Protein AF-0000000087156984 (afdb_homodimer)

Sequence (256 aa):
MIDHVGFSVSDYARAKAFYQAALAPLGYGLIMEVPAEVTGHGPAAGFGANGKPDFWIGGEGAMNKPVHVAITAKDRATVDAFYQAAISAGGRDNGAPGIRPHYHQNYYGAFVLDPDGHNIEAVCHTPEMIDHVGFSVSDYARAKAFYQAALAPLGYGLIMEVPAEVTGHGPAAGFGANGKPDFWIGGEGAMNKPVHVAITAKDRATVDAFYQAAISAGGRDNGAPGIRPHYHQNYYGAFVLDPDGHNIEAVCHTPE

Solvent-accessible surface area (backbone atoms only — not comparable to full-atom values): 12736 Å² total; per-residue (Å²): 98,64,53,32,38,32,37,55,31,60,46,47,70,63,49,50,56,28,50,48,46,21,35,35,57,65,56,28,39,82,62,47,71,43,52,33,86,75,70,69,75,30,37,33,42,24,26,25,46,94,83,44,56,32,45,32,40,24,27,78,36,67,52,82,56,54,45,37,43,28,32,48,26,94,39,64,67,37,24,46,43,22,48,51,32,24,44,74,53,62,28,42,87,64,41,73,65,43,74,38,59,90,81,36,83,33,30,32,32,19,31,30,21,45,92,82,51,29,40,41,29,32,32,13,69,64,80,130,98,65,53,32,40,34,39,54,31,61,47,49,70,62,48,51,55,30,50,51,46,22,36,35,57,65,55,28,40,80,62,48,72,44,51,31,86,74,70,69,74,28,37,33,40,24,26,24,46,94,83,44,56,32,45,32,41,26,28,79,36,66,52,80,56,54,46,35,42,28,33,47,26,96,38,64,67,36,22,45,44,22,48,52,33,23,44,74,53,61,28,40,88,64,41,73,67,43,74,40,59,90,80,37,85,33,30,30,33,21,30,29,22,43,91,82,51,28,40,40,30,32,32,14,69,64,82,130

Nearest PDB structures (foldseek):
  4z04-assembly1_A-2  TM=9.590E-01  e=3.262E-19  Brucella abortus 2308
  4pav-assembly4_D  TM=8.026E-01  e=1.470E-06  Staphylococcus aureus
  3ct8-assembly1_A-2  TM=6.431E-01  e=6.013E-06  Halalkalibacterium halodurans C-125
  3hpv-assembly1_D  TM=4.490E-01  e=7.306E-05  Pseudomonas alkylphenolica
  1mpy-assembly1_D  TM=4.411E-01  e=1.482E-03  Pseudomonas putida

Secondary structure (DSSP, 8-state):
-EEEEEEE-S-HHHHHHHHHHHHGGGT-EEEEEE-HHHHSSS-EEEEEETTEEEEEEE-SS--SS--EEEEE-SSHHHHHHHHHHHHHTT-EESS-SEE-TTT-TT-EEEEEE-TT--EEEEEE-S--/-EEEEEEEES-HHHHHHHHHHHHGGGT-EEEEEE-HHHHSSS-EEEEEETTEEEEEEEESS--SS--EEEEE-SSHHHHHHHHHHHHHTT-EESS-SEE-TTT-TT-EEEEEE-TT--EEEEEE-S--

Radius of gyration: 17.4 Å; Cα contacts (8 Å, |Δi|>4): 677; chains: 2; bounding box: 44×46×38 Å

Foldseek 3Di:
DQQADEDEDADDVLQQQLCQQLCVLQQKHFLDKDQCVGVVAFIKTFIDHPNGGRYMYTYRHADPDAAEDEDEHPDLVSQQSSQVRNVVSPWAFPAHWDDDPVVHGQWTKGWTQHPRGHIYMYTYRDHD/DQQADEDEDADDVLQQQLCQQLCVLQQKHFLDKDQCVRVVAFIKTFIDHPNGGRYMYTYRHADPDAAEDEDEHPDLVSQQSSQVRNVVSPWAFDAHWDDDPVVPGQWTKGWTQHPRGHIYMYTYRDHD

InterPro domains:
  IPR004360 Glyoxalase/fosfomycin resistance/dioxygenase domain [PF00903] (2-121)
  IPR029068 Glyoxalase/Bleomycin resistance protein/Dihydroxybiphenyl dioxygenase [G3DSA:3.10.180.10] (1-128)
  IPR029068 Glyoxalase/Bleomycin resistance protein/Dihydroxybiphenyl dioxygenase [SSF54593] (2-127)
  IPR037523 Vicinal oxygen chelate (VOC), core domain [PS51819] (1-125)

Organism: NCBI:txid2511166

pLDDT: mean 96.88, std 3.7, range [78.06, 98.94]

Structure (mmCIF, N/CA/C/O backbone):
data_AF-0000000087156984-model_v1
#
loop_
_entity.id
_entity.type
_entity.pdbx_description
1 polymer 'VOC domain-containing protein'
#
loop_
_atom_site.group_PDB
_atom_site.id
_atom_site.type_symbol
_atom_site.label_atom_id
_atom_site.label_alt_id
_atom_site.label_comp_id
_atom_site.label_asym_id
_atom_site.label_entity_id
_atom_site.label_seq_id
_atom_site.pdbx_PDB_ins_code
_atom_site.Cartn_x
_atom_site.Cartn_y
_atom_site.Cartn_z
_atom_site.occupancy
_atom_site.B_iso_or_equiv
_atom_site.auth_seq_id
_atom_site.auth_comp_id
_atom_site.auth_asym_id
_atom_site.auth_atom_id
_atom_site.pdbx_PDB_model_num
ATOM 1 N N . MET A 1 1 ? 2.375 -1.122 -11.102 1 91.81 1 MET A N 1
ATOM 2 C CA . MET A 1 1 ? 1.76 -0.056 -10.312 1 91.81 1 MET A CA 1
ATOM 3 C C . MET A 1 1 ? 0.874 -0.632 -9.211 1 91.81 1 MET A C 1
ATOM 5 O O . MET A 1 1 ? 0.169 -1.619 -9.43 1 91.81 1 MET A O 1
ATOM 9 N N . ILE A 1 2 ? 0.868 -0.094 -8.109 1 98.38 2 ILE A N 1
ATOM 10 C CA . ILE A 1 2 ? 0.067 -0.575 -6.988 1 98.38 2 ILE A CA 1
ATOM 11 C C . ILE A 1 2 ? -1.414 -0.331 -7.27 1 98.38 2 ILE A C 1
ATOM 13 O O . ILE A 1 2 ? -1.813 0.79 -7.598 1 98.38 2 ILE A O 1
ATOM 17 N N . ASP A 1 3 ? -2.17 -1.362 -7.25 1 98.56 3 ASP A N 1
ATOM 18 C CA . ASP A 1 3 ? -3.607 -1.273 -7.484 1 98.56 3 ASP A CA 1
ATOM 19 C C . ASP A 1 3 ? -4.344 -0.809 -6.23 1 98.56 3 ASP A C 1
ATOM 21 O O . ASP A 1 3 ? -5.152 0.118 -6.285 1 98.56 3 ASP A O 1
ATOM 25 N N . HIS A 1 4 ? -4.125 -1.518 -5.125 1 98.69 4 HIS A N 1
ATOM 26 C CA . HIS A 1 4 ? -4.695 -1.132 -3.838 1 98.69 4 HIS A CA 1
ATOM 27 C C . HIS A 1 4 ? -3.904 -1.737 -2.682 1 98.69 4 HIS A C 1
ATOM 29 O O . HIS A 1 4 ? -3.094 -2.643 -2.887 1 98.69 4 HIS A O 1
ATOM 35 N N . VAL A 1 5 ? -4.098 -1.174 -1.533 1 98.88 5 VAL A N 1
ATOM 36 C CA . VAL A 1 5 ? -3.455 -1.615 -0.299 1 98.88 5 VAL A CA 1
ATOM 37 C C . VAL A 1 5 ? -4.488 -1.687 0.823 1 98.88 5 VAL A C 1
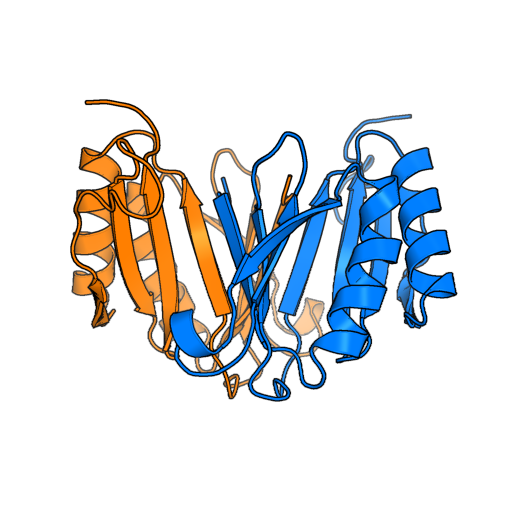ATOM 39 O O . VAL A 1 5 ? -5.516 -1.007 0.772 1 98.88 5 VAL A O 1
ATOM 42 N N . GLY A 1 6 ? -4.234 -2.568 1.762 1 98.19 6 GLY A N 1
ATOM 43 C CA . GLY A 1 6 ? -5.074 -2.666 2.945 1 98.19 6 GLY A CA 1
ATOM 44 C C . GLY A 1 6 ? -4.316 -3.111 4.18 1 98.19 6 GLY A C 1
ATOM 45 O O . GLY A 1 6 ? -3.424 -3.959 4.094 1 98.19 6 GLY A O 1
ATOM 46 N N . PHE A 1 7 ? -4.695 -2.596 5.32 1 98.12 7 PHE A N 1
ATOM 47 C CA . PHE A 1 7 ? -4.078 -3.006 6.578 1 98.12 7 PHE A CA 1
ATOM 48 C C . PHE A 1 7 ? -5.051 -2.826 7.738 1 98.12 7 PHE A C 1
ATOM 50 O O . PHE A 1 7 ? -6.07 -2.148 7.605 1 98.12 7 PHE A O 1
ATOM 57 N N . SER A 1 8 ? -4.742 -3.391 8.852 1 96.94 8 SER A N 1
ATOM 58 C CA . SER A 1 8 ? -5.633 -3.4 10.008 1 96.94 8 SER A CA 1
ATOM 59 C C . SER A 1 8 ? -5.406 -2.178 10.891 1 96.94 8 SER A C 1
ATOM 61 O O . SER A 1 8 ? -4.301 -1.627 10.922 1 96.94 8 SER A O 1
ATOM 63 N N . VAL A 1 9 ? -6.418 -1.817 11.547 1 97.44 9 VAL A N 1
ATOM 64 C CA . VAL A 1 9 ? -6.355 -0.725 12.516 1 97.44 9 VAL A CA 1
ATOM 65 C C . VAL A 1 9 ? -6.941 -1.182 13.852 1 97.44 9 VAL A C 1
ATOM 67 O O . VAL A 1 9 ? -7.723 -2.133 13.898 1 97.44 9 VAL A O 1
ATOM 70 N N . SER A 1 10 ? -6.562 -0.553 14.953 1 96.88 10 SER A N 1
ATOM 71 C CA . SER A 1 10 ? -6.953 -0.971 16.297 1 96.88 10 SER A CA 1
ATOM 72 C C . SER A 1 10 ? -8.383 -0.55 16.609 1 96.88 10 SER A C 1
ATOM 74 O O . SER A 1 10 ? -9.078 -1.215 17.375 1 96.88 10 SER A O 1
ATOM 76 N N . ASP A 1 11 ? -8.789 0.591 16.125 1 97.06 11 ASP A N 1
ATOM 77 C CA . ASP A 1 11 ? -10.102 1.194 16.312 1 97.06 11 ASP A CA 1
ATOM 78 C C . ASP A 1 11 ? -10.68 1.672 14.977 1 97.06 11 ASP A C 1
ATOM 80 O O . ASP A 1 11 ? -10.328 2.75 14.5 1 97.06 11 ASP A O 1
ATOM 84 N N . TYR A 1 12 ? -11.617 0.89 14.477 1 97.25 12 TYR A N 1
ATOM 85 C CA . TYR A 1 12 ? -12.133 1.088 13.125 1 97.25 12 TYR A CA 1
ATOM 86 C C . TYR A 1 12 ? -12.789 2.459 12.984 1 97.25 12 TYR A C 1
ATOM 88 O O . TYR A 1 12 ? -12.484 3.203 12.047 1 97.25 12 TYR A O 1
ATOM 96 N N . ALA A 1 13 ? -13.609 2.787 13.867 1 97.31 13 ALA A N 1
ATOM 97 C CA . ALA A 1 13 ? -14.336 4.051 13.789 1 97.31 13 ALA A CA 1
ATOM 98 C C . ALA A 1 13 ? -13.383 5.238 13.852 1 97.31 13 ALA A C 1
ATOM 100 O O . ALA A 1 13 ? -13.539 6.207 13.102 1 97.31 13 ALA A O 1
ATOM 101 N N . ARG A 1 14 ? -12.438 5.203 14.734 1 97.88 14 ARG A N 1
ATOM 102 C CA . ARG A 1 14 ? -11.453 6.273 14.875 1 97.88 14 ARG A CA 1
ATOM 103 C C . ARG A 1 14 ? -10.609 6.41 13.609 1 97.8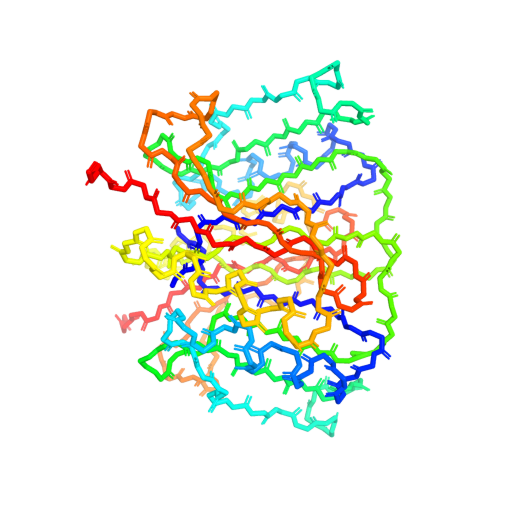8 14 ARG A C 1
ATOM 105 O O . ARG A 1 14 ? -10.375 7.52 13.133 1 97.88 14 ARG A O 1
ATOM 112 N N . ALA A 1 15 ? -10.188 5.266 13.125 1 98.31 15 ALA A N 1
ATOM 113 C CA . ALA A 1 15 ? -9.375 5.273 11.906 1 98.31 15 ALA A CA 1
ATOM 114 C C . ALA A 1 15 ? -10.172 5.797 10.719 1 98.31 15 ALA A C 1
ATOM 116 O O . ALA A 1 15 ? -9.664 6.602 9.93 1 98.31 15 ALA A O 1
ATOM 117 N N . LYS A 1 16 ? -11.352 5.285 10.617 1 98.44 16 LYS A N 1
ATOM 118 C CA . LYS A 1 16 ? -12.203 5.719 9.516 1 98.44 16 LYS A CA 1
ATOM 119 C C . LYS A 1 16 ? -12.383 7.234 9.523 1 98.44 16 LYS A C 1
ATOM 121 O O . LYS A 1 16 ? -12.273 7.879 8.477 1 98.44 16 LYS A O 1
ATOM 126 N N . ALA A 1 17 ? -12.617 7.832 10.633 1 98.69 17 ALA A N 1
ATOM 127 C CA . ALA A 1 17 ? -12.781 9.273 10.758 1 98.69 17 ALA A CA 1
ATOM 128 C C . ALA A 1 17 ? -11.492 10.008 10.383 1 98.69 17 ALA A C 1
ATOM 130 O O . ALA A 1 17 ? -11.531 11.016 9.664 1 98.69 17 ALA A O 1
ATOM 131 N N . PHE A 1 18 ? -10.43 9.523 10.836 1 98.94 18 PHE A N 1
ATOM 132 C CA . PHE A 1 18 ? -9.141 10.125 10.523 1 98.94 18 PHE A CA 1
ATOM 133 C C . PHE A 1 18 ? -8.891 10.133 9.023 1 98.94 18 PHE A C 1
ATOM 135 O O . PHE A 1 18 ? -8.555 11.172 8.453 1 98.94 18 PHE A O 1
ATOM 142 N N . TYR A 1 19 ? -9.031 8.977 8.383 1 98.88 19 TYR A N 1
ATOM 143 C CA . TYR A 1 19 ? -8.664 8.852 6.98 1 98.88 19 TYR A CA 1
ATOM 144 C C . TYR A 1 19 ? -9.648 9.594 6.09 1 98.88 19 TYR A C 1
ATOM 146 O O . TYR A 1 19 ? -9.273 10.133 5.047 1 98.88 19 TYR A O 1
ATOM 154 N N . GLN A 1 20 ? -10.906 9.609 6.523 1 98.75 20 GLN A N 1
ATOM 155 C CA . GLN A 1 20 ? -11.867 10.414 5.777 1 98.75 20 GLN A CA 1
ATOM 156 C C . GLN A 1 20 ? -11.43 11.867 5.707 1 98.75 20 GLN A C 1
ATOM 158 O O . GLN A 1 20 ? -11.508 12.492 4.648 1 98.75 20 GLN A O 1
ATOM 163 N N . ALA A 1 21 ? -10.977 12.383 6.801 1 98.88 21 ALA A N 1
ATOM 164 C CA . ALA A 1 21 ? -10.5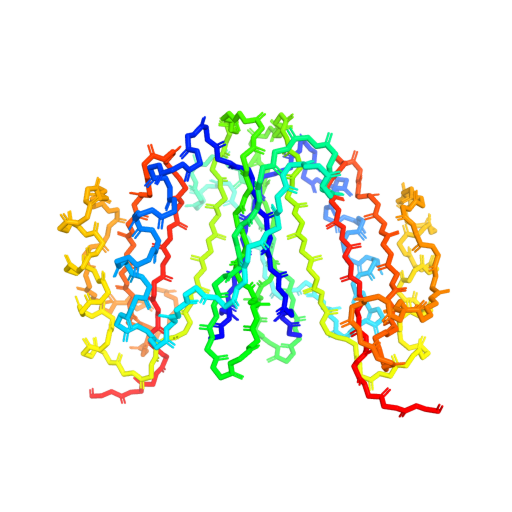47 13.781 6.871 1 98.88 21 ALA A CA 1
ATOM 165 C C . ALA A 1 21 ? -9.203 13.969 6.176 1 98.88 21 ALA A C 1
ATOM 167 O O . ALA A 1 21 ? -9.047 14.867 5.344 1 98.88 21 ALA A O 1
ATOM 168 N N . ALA A 1 22 ? -8.266 13.164 6.461 1 98.94 22 ALA A N 1
ATOM 169 C CA . ALA A 1 22 ? -6.879 13.328 6.031 1 98.94 22 ALA A CA 1
ATOM 170 C C . ALA A 1 22 ? -6.754 13.195 4.516 1 98.94 22 ALA A C 1
ATOM 172 O O . ALA A 1 22 ? -5.945 13.883 3.891 1 98.94 22 ALA A O 1
ATOM 173 N N . LEU A 1 23 ? -7.566 12.281 3.932 1 98.88 23 LEU A N 1
ATOM 174 C CA . LEU A 1 23 ? -7.367 11.961 2.523 1 98.88 23 LEU A CA 1
ATOM 175 C C . LEU A 1 23 ? -8.227 12.852 1.633 1 98.88 23 LEU A C 1
ATOM 177 O O . LEU A 1 23 ? -8.008 12.914 0.42 1 98.88 23 LEU A O 1
ATOM 181 N N . ALA A 1 24 ? -9.117 13.609 2.232 1 98.81 24 ALA A N 1
ATOM 182 C CA . ALA A 1 24 ? -10.078 14.414 1.481 1 98.81 24 ALA A CA 1
ATOM 183 C C . ALA A 1 24 ? -9.359 15.398 0.564 1 98.81 24 ALA A C 1
ATOM 185 O O . ALA A 1 24 ? -9.703 15.531 -0.612 1 98.81 24 ALA A O 1
ATOM 186 N N . PRO A 1 25 ? -8.32 16.062 1.028 1 98.88 25 PRO A N 1
ATOM 187 C CA . PRO A 1 25 ? -7.656 17.031 0.152 1 98.88 25 PRO A CA 1
ATOM 188 C C . PRO A 1 25 ? -7.035 16.375 -1.082 1 98.88 25 PRO A C 1
ATOM 190 O O . PRO A 1 25 ? -6.766 17.047 -2.076 1 98.88 25 PRO A O 1
ATOM 193 N N . LEU A 1 26 ? -6.82 15.117 -1.037 1 98.75 26 LEU A N 1
ATOM 194 C CA . LEU A 1 26 ? -6.199 14.383 -2.137 1 98.75 26 LEU A CA 1
ATOM 195 C C . LEU A 1 26 ? -7.246 13.922 -3.143 1 98.75 26 LEU A C 1
ATOM 197 O O . LEU A 1 26 ? -6.926 13.203 -4.094 1 98.75 26 LEU A O 1
ATOM 201 N N . GLY A 1 27 ? -8.484 14.227 -2.896 1 98.38 27 GLY A N 1
ATOM 202 C CA . GLY A 1 27 ? -9.57 13.812 -3.766 1 98.38 27 GLY A CA 1
ATOM 203 C C . GLY A 1 27 ? -10.148 12.453 -3.4 1 98.38 27 GLY A C 1
ATOM 204 O O . GLY A 1 27 ? -10.93 11.875 -4.16 1 98.38 27 GLY A O 1
ATOM 205 N N . TYR A 1 28 ? -9.727 11.969 -2.264 1 98.75 28 TYR A N 1
ATOM 206 C CA . TYR A 1 28 ? -10.227 10.68 -1.79 1 98.75 28 TYR A CA 1
ATOM 207 C C . TYR A 1 28 ? -11.516 10.859 -0.99 1 98.75 28 TYR A C 1
ATOM 209 O O . TYR A 1 28 ? -11.688 11.867 -0.303 1 98.75 28 TYR A O 1
ATOM 217 N N . GLY A 1 29 ? -12.352 9.938 -1.114 1 98.5 29 GLY A N 1
ATOM 218 C CA . GLY A 1 29 ? -13.523 9.766 -0.272 1 98.5 29 GLY A CA 1
ATOM 219 C C . GLY A 1 29 ? -13.789 8.312 0.089 1 98.5 29 GLY A C 1
ATOM 220 O O . GLY A 1 29 ? -13.102 7.414 -0.391 1 98.5 29 GLY A O 1
ATOM 221 N N . LEU A 1 30 ? -14.703 8.109 1.025 1 98.38 30 LEU A N 1
ATOM 222 C CA . LEU A 1 30 ? -15.172 6.754 1.312 1 98.38 30 LEU A CA 1
ATOM 223 C C . LEU A 1 30 ? -15.969 6.195 0.138 1 98.38 30 LEU A C 1
ATOM 225 O O . LEU A 1 30 ? -17.047 6.707 -0.186 1 98.38 30 LEU A O 1
ATOM 229 N N . ILE A 1 31 ? -15.461 5.203 -0.472 1 98.19 31 ILE A N 1
ATOM 230 C CA . ILE A 1 31 ? -16.094 4.656 -1.67 1 98.19 31 ILE A CA 1
ATOM 231 C C . ILE A 1 31 ? -17.047 3.531 -1.281 1 98.19 31 ILE A C 1
ATOM 233 O O . ILE A 1 31 ? -18.125 3.393 -1.869 1 98.19 31 ILE A O 1
ATOM 237 N N . MET A 1 32 ? -16.594 2.715 -0.291 1 96.5 32 MET A N 1
ATOM 238 C CA . MET A 1 32 ? -17.438 1.604 0.135 1 96.5 32 MET A CA 1
ATOM 239 C C . MET A 1 32 ? -17.016 1.1 1.513 1 96.5 32 MET A C 1
ATOM 241 O O . MET A 1 32 ? -15.875 1.301 1.934 1 96.5 32 MET A O 1
ATOM 245 N N . GLU A 1 33 ? -17.938 0.49 2.121 1 97.06 33 GLU A N 1
ATOM 246 C CA . GLU A 1 33 ? -17.703 -0.213 3.381 1 97.06 33 GLU A CA 1
ATOM 247 C C . GLU A 1 33 ? -18.203 -1.655 3.303 1 97.06 33 GLU A C 1
ATOM 249 O O . GLU A 1 33 ? -19.219 -1.934 2.678 1 97.06 33 GLU A O 1
ATOM 254 N N . VAL A 1 34 ? -17.391 -2.484 3.891 1 95.69 34 VAL A N 1
ATOM 255 C CA . VAL A 1 34 ? -17.766 -3.893 3.984 1 95.69 34 VAL A CA 1
ATOM 256 C C . VAL A 1 34 ? -17.984 -4.273 5.449 1 95.69 34 VAL A C 1
ATOM 258 O O . VAL A 1 34 ? -17.078 -4.145 6.273 1 95.69 34 VAL A O 1
ATOM 261 N N . PRO A 1 35 ? -19.125 -4.711 5.766 1 94.31 35 PRO A N 1
ATOM 262 C CA . PRO A 1 35 ? -19.406 -5.031 7.172 1 94.31 35 PRO A CA 1
ATOM 263 C C . PRO A 1 35 ? -18.688 -6.301 7.633 1 94.31 35 PRO A C 1
ATOM 265 O O . PRO A 1 35 ? -18.25 -7.109 6.809 1 94.31 35 PRO A O 1
ATOM 268 N N . ALA A 1 36 ? -18.578 -6.422 8.914 1 91.69 36 ALA A N 1
ATOM 269 C CA . ALA A 1 36 ? -17.859 -7.531 9.539 1 91.69 36 ALA A CA 1
ATOM 270 C C . ALA A 1 36 ? -18.438 -8.875 9.102 1 91.69 36 ALA A C 1
ATOM 272 O O . ALA A 1 36 ? -17.703 -9.852 8.953 1 91.69 36 ALA A O 1
ATOM 273 N N . GLU A 1 37 ? -19.703 -8.914 8.852 1 90.38 37 GLU A N 1
ATOM 274 C CA . GLU A 1 37 ? -20.375 -10.148 8.461 1 90.38 37 GLU A CA 1
ATOM 275 C C . GLU A 1 37 ? -19.859 -10.656 7.113 1 90.38 37 GLU A C 1
ATOM 277 O O . GLU A 1 37 ? -19.859 -11.867 6.855 1 90.38 37 GLU A O 1
ATOM 282 N N . VAL A 1 38 ? -19.406 -9.75 6.355 1 87.44 38 VAL A N 1
ATOM 283 C CA . VAL A 1 38 ? -18.953 -10.086 5.012 1 87.44 38 VAL A CA 1
ATOM 284 C C . VAL A 1 38 ? -17.453 -10.422 5.051 1 87.44 38 VAL A C 1
ATOM 286 O O . VAL A 1 38 ? -17.031 -11.422 4.469 1 87.44 38 VAL A O 1
ATOM 289 N N . THR A 1 39 ? -16.578 -9.719 5.73 1 87.25 39 THR A N 1
ATOM 290 C CA . THR A 1 39 ? -15.133 -9.891 5.777 1 87.25 39 THR A CA 1
ATOM 291 C C . THR A 1 39 ? -14.758 -11.109 6.617 1 87.25 39 THR A C 1
ATOM 293 O O . THR A 1 39 ? -13.68 -11.688 6.445 1 87.25 39 THR A O 1
ATOM 296 N N . GLY A 1 40 ? -15.703 -11.359 7.598 1 83.88 40 GLY A N 1
ATOM 297 C CA . GLY A 1 40 ? -15.461 -12.469 8.5 1 83.88 40 GLY A CA 1
ATOM 298 C C . GLY A 1 40 ? -14.648 -12.078 9.727 1 83.88 40 GLY A C 1
ATOM 299 O O . GLY A 1 40 ? -14.461 -12.883 10.641 1 83.88 40 GLY A O 1
ATOM 300 N N . HIS A 1 41 ? -14.078 -11.047 9.961 1 83.56 41 HIS A N 1
ATOM 301 C CA . HIS A 1 41 ? -13.281 -10.625 11.109 1 83.56 41 HIS A CA 1
ATOM 302 C C . HIS A 1 41 ? -13.711 -9.242 11.594 1 83.56 41 HIS A C 1
ATOM 304 O O . HIS A 1 41 ? -14.094 -9.086 12.758 1 83.56 41 HIS A O 1
ATOM 310 N N . GLY A 1 42 ? -13.609 -8.125 10.891 1 90.69 42 GLY A N 1
ATOM 311 C CA . GLY A 1 42 ? -13.984 -6.746 11.172 1 90.69 42 GLY A CA 1
ATOM 312 C C . GLY A 1 42 ? -14.406 -5.977 9.938 1 90.69 42 GLY A C 1
ATOM 313 O O . GLY A 1 42 ? -14.211 -6.441 8.812 1 90.69 42 GLY A O 1
ATOM 314 N N . PRO A 1 43 ? -15.062 -4.879 10.211 1 95.88 43 PRO A N 1
ATOM 315 C CA . PRO A 1 43 ? -15.438 -4.051 9.062 1 95.88 43 PRO A CA 1
ATOM 316 C C . PRO A 1 43 ? -14.227 -3.51 8.305 1 95.88 43 PRO A C 1
ATOM 318 O O . PRO A 1 43 ? -13.117 -3.494 8.836 1 95.88 43 PRO A O 1
ATOM 321 N N . ALA A 1 44 ? -14.508 -3.182 7.113 1 97.5 44 ALA A N 1
ATOM 322 C CA . ALA A 1 44 ? -13.469 -2.568 6.285 1 97.5 44 ALA A CA 1
ATOM 323 C C . ALA A 1 44 ? -14.008 -1.347 5.547 1 97.5 44 ALA A C 1
ATOM 325 O O . ALA A 1 44 ? -15.188 -1.291 5.207 1 97.5 44 ALA A O 1
ATOM 326 N N . ALA A 1 45 ? -13.188 -0.399 5.367 1 98.25 45 ALA A N 1
ATOM 327 C CA . ALA A 1 45 ? -13.5 0.81 4.609 1 98.25 45 ALA A CA 1
ATOM 328 C C . ALA A 1 45 ? -12.523 0.998 3.453 1 98.25 45 ALA A C 1
ATOM 330 O O . ALA A 1 45 ? -11.305 0.89 3.635 1 98.25 45 ALA A O 1
ATOM 331 N N . GLY A 1 46 ? -13.078 1.221 2.299 1 98.62 46 GLY A N 1
ATOM 332 C CA . GLY A 1 46 ? -12.281 1.544 1.126 1 98.62 46 GLY A CA 1
ATOM 333 C C . GLY A 1 46 ? -12.383 3.002 0.721 1 98.62 46 GLY A C 1
ATOM 334 O O . GLY A 1 46 ? -13.477 3.496 0.424 1 98.62 46 GLY A O 1
ATOM 335 N N . PHE A 1 47 ? -11.211 3.66 0.733 1 98.88 47 PHE A N 1
ATOM 336 C CA . PHE A 1 47 ? -11.102 5.047 0.294 1 98.88 47 PHE A CA 1
ATOM 337 C C . PHE A 1 47 ? -10.477 5.129 -1.091 1 98.88 47 PHE A C 1
ATOM 339 O O . PHE A 1 47 ? -9.688 4.262 -1.474 1 98.88 47 PHE A O 1
ATOM 346 N N . GLY A 1 48 ? -10.844 6.09 -1.841 1 98.38 48 GLY A N 1
ATOM 347 C CA . GLY A 1 48 ? -10.25 6.289 -3.154 1 98.38 48 GLY A CA 1
ATOM 348 C C . GLY A 1 48 ? -10.82 7.488 -3.889 1 98.38 48 GLY A C 1
ATOM 349 O O . GLY A 1 48 ? -11.5 8.328 -3.287 1 98.38 48 GLY A O 1
ATOM 350 N N . ALA A 1 49 ? -10.359 7.656 -5.094 1 97.38 49 ALA A N 1
ATOM 351 C CA . ALA A 1 49 ? -10.836 8.703 -5.996 1 97.38 49 ALA A CA 1
ATOM 352 C C . ALA A 1 49 ? -11.508 8.102 -7.23 1 97.38 49 ALA A C 1
ATOM 354 O O . ALA A 1 49 ? -11.234 6.957 -7.598 1 97.38 49 ALA A O 1
ATOM 355 N N . ASN A 1 50 ? -12.398 8.773 -7.824 1 94.44 50 ASN A N 1
ATOM 356 C CA . ASN A 1 50 ? -13.047 8.406 -9.078 1 94.44 50 ASN A CA 1
ATOM 357 C C . ASN A 1 50 ? -13.742 7.051 -8.977 1 94.44 50 ASN A C 1
ATOM 359 O O . ASN A 1 50 ? -13.656 6.234 -9.891 1 94.44 50 ASN A O 1
ATOM 363 N N . GLY A 1 51 ? -14.258 6.746 -7.82 1 94.31 51 GLY A N 1
ATOM 364 C CA . GLY A 1 51 ? -15.102 5.574 -7.629 1 94.31 51 GLY A CA 1
ATOM 365 C C . GLY A 1 51 ? -14.312 4.305 -7.379 1 94.31 51 GLY A C 1
ATOM 366 O O . GLY A 1 51 ? -14.891 3.229 -7.219 1 94.31 51 GLY A O 1
ATOM 367 N N . LYS A 1 52 ? -13.047 4.332 -7.324 1 95.12 52 LYS A N 1
ATOM 368 C CA . LYS A 1 52 ? -12.227 3.143 -7.117 1 95.12 52 LYS A CA 1
ATOM 369 C C . LYS A 1 52 ? -11.562 3.17 -5.746 1 95.12 52 LYS A C 1
ATOM 371 O O . LYS A 1 52 ? -10.695 4.012 -5.484 1 95.12 52 LYS A O 1
ATOM 376 N N . PRO A 1 53 ? -11.898 2.262 -4.922 1 97.75 53 PRO A N 1
ATOM 377 C CA . PRO A 1 53 ? -11.164 2.18 -3.654 1 97.75 53 PRO A CA 1
ATOM 378 C C . PRO A 1 53 ? -9.773 1.561 -3.812 1 97.75 53 PRO A C 1
ATOM 380 O O . PRO A 1 53 ? -9.648 0.448 -4.328 1 97.75 53 PRO A O 1
ATOM 383 N N . ASP A 1 54 ? -8.758 2.307 -3.441 1 98.38 54 ASP A N 1
ATOM 384 C CA . ASP A 1 54 ? -7.43 1.723 -3.559 1 98.38 54 ASP A CA 1
ATOM 385 C C . ASP A 1 54 ? -6.684 1.784 -2.227 1 98.38 54 ASP A C 1
ATOM 387 O O . ASP A 1 54 ? -5.582 1.246 -2.1 1 98.38 54 ASP A O 1
ATOM 391 N N . PHE A 1 55 ? -7.273 2.422 -1.188 1 98.88 55 PHE A N 1
ATOM 392 C CA . PHE A 1 55 ? -6.762 2.514 0.175 1 98.88 55 PHE A CA 1
ATOM 393 C C . PHE A 1 55 ? -7.762 1.925 1.166 1 98.88 55 PHE A C 1
ATOM 395 O O . PHE A 1 55 ? -8.789 2.537 1.456 1 98.88 55 PHE A O 1
ATOM 402 N N . TRP A 1 56 ? -7.379 0.792 1.739 1 98.56 56 TRP A N 1
ATOM 403 C CA . TRP A 1 56 ? -8.328 0.078 2.582 1 98.56 56 TRP A CA 1
ATOM 404 C C . TRP A 1 56 ? -7.832 -0.005 4.02 1 98.56 56 TRP A C 1
ATOM 406 O O . TRP A 1 56 ? -6.645 -0.24 4.258 1 98.56 56 TRP A O 1
ATOM 416 N N . ILE A 1 57 ? -8.711 0.183 4.91 1 98.31 57 ILE A N 1
ATOM 417 C CA . ILE A 1 57 ? -8.453 -0.131 6.312 1 98.31 57 ILE A CA 1
ATOM 418 C C . ILE A 1 57 ? -9.508 -1.105 6.824 1 98.31 57 ILE A C 1
ATOM 420 O O . ILE A 1 57 ? -10.641 -1.126 6.328 1 98.31 57 ILE A O 1
ATOM 424 N N . GLY A 1 58 ? -9.055 -1.888 7.637 1 95.75 58 GLY A N 1
ATOM 425 C CA . GLY A 1 58 ? -9.977 -2.801 8.297 1 95.75 58 GLY A CA 1
ATOM 426 C C . GLY A 1 58 ? -9.797 -2.855 9.797 1 95.75 58 GLY A C 1
ATOM 427 O O . GLY A 1 58 ? -8.719 -2.531 10.312 1 95.75 58 GLY A O 1
ATOM 428 N N . GLY A 1 59 ? -10.602 -3.186 10.414 1 81.06 59 GLY A N 1
ATOM 429 C CA . GLY A 1 59 ? -10.438 -3.342 11.852 1 81.06 59 GLY A CA 1
ATOM 430 C C . GLY A 1 59 ? -10.078 -4.758 12.266 1 81.06 59 GLY A C 1
ATOM 431 O O . GLY A 1 59 ? -9.695 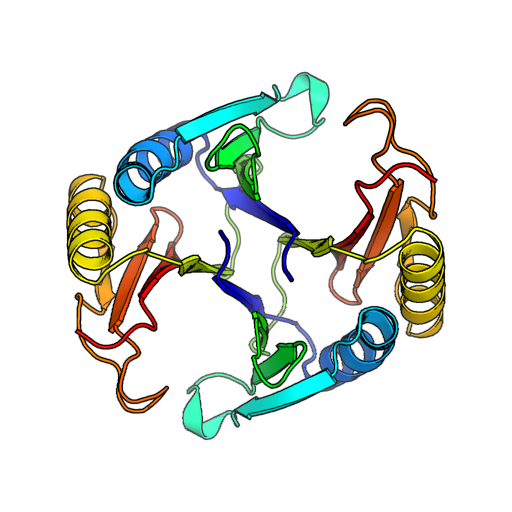-5.574 11.422 1 81.06 59 GLY A O 1
ATOM 432 N N . GLU A 1 60 ? -9.555 -5.258 13.234 1 78.06 60 GLU A N 1
ATOM 433 C CA . GLU A 1 60 ? -9.219 -6.551 13.828 1 78.06 60 GLU A CA 1
ATOM 434 C C . GLU A 1 60 ? -8.062 -6.418 14.812 1 78.06 60 GLU A C 1
ATOM 436 O O . GLU A 1 60 ? -7.34 -7.387 15.062 1 78.06 60 GLU A O 1
ATOM 441 N N . GLY A 1 61 ? -7.797 -5.16 15.164 1 87.5 61 GLY A N 1
ATOM 442 C CA . GLY A 1 61 ? -6.766 -4.996 16.172 1 87.5 61 GLY A CA 1
ATOM 443 C C . GLY A 1 61 ? -5.543 -4.262 15.664 1 87.5 61 GLY A C 1
ATOM 444 O O . GLY A 1 61 ? -5.336 -4.152 14.453 1 87.5 61 GLY A O 1
ATOM 445 N N . ALA A 1 62 ? -4.609 -3.947 16.562 1 90.44 62 ALA A N 1
ATOM 446 C CA . ALA A 1 62 ? -3.451 -3.102 16.297 1 90.44 62 ALA A CA 1
ATOM 447 C C . ALA A 1 62 ? -2.32 -3.908 15.664 1 90.44 62 ALA A C 1
ATOM 449 O O . ALA A 1 62 ? -2.064 -5.047 16.062 1 90.44 62 ALA A O 1
ATOM 450 N N . MET A 1 63 ? -1.708 -3.365 14.711 1 96.38 63 MET A N 1
ATOM 451 C CA . MET A 1 63 ? -0.43 -3.879 14.219 1 96.38 63 MET A CA 1
ATOM 452 C C . MET A 1 63 ? 0.706 -3.486 15.164 1 96.38 63 MET A C 1
ATOM 454 O O . MET A 1 63 ? 0.687 -2.402 15.75 1 96.38 63 MET A O 1
ATOM 458 N N . ASN A 1 64 ? 1.7 -4.305 15.203 1 96.56 64 ASN A N 1
ATOM 459 C CA . ASN A 1 64 ? 2.811 -4.039 16.109 1 96.56 64 ASN A CA 1
ATOM 460 C C . ASN A 1 64 ? 3.879 -3.172 15.445 1 96.56 64 ASN A C 1
ATOM 462 O O . ASN A 1 64 ? 4.805 -2.703 16.109 1 96.56 64 ASN A O 1
ATOM 466 N N . LYS A 1 65 ? 3.805 -3.086 14.172 1 96 65 LYS A N 1
ATOM 467 C CA . LYS A 1 65 ? 4.703 -2.254 13.375 1 96 65 LYS A CA 1
ATOM 468 C C . LYS A 1 65 ? 3.928 -1.436 12.352 1 96 65 LYS A C 1
ATOM 470 O O . LYS A 1 65 ? 2.891 -1.877 11.852 1 96 65 LYS A O 1
ATOM 475 N N . PRO A 1 66 ? 4.426 -0.344 12.031 1 96.12 66 PRO A N 1
ATOM 476 C CA . PRO A 1 66 ? 3.686 0.52 11.109 1 96.12 66 PRO A CA 1
ATOM 477 C C . PRO A 1 66 ? 3.836 0.092 9.656 1 96.12 66 PRO A C 1
ATOM 479 O O . PRO A 1 66 ? 4.832 -0.536 9.289 1 96.12 66 PRO A O 1
ATOM 482 N N . VAL A 1 67 ? 2.834 0.457 8.859 1 98 67 VAL A N 1
ATOM 483 C CA . VAL A 1 67 ? 2.934 0.472 7.402 1 98 67 VAL A CA 1
ATOM 484 C C . VAL A 1 67 ? 3.189 1.897 6.918 1 98 67 VAL A C 1
ATOM 486 O O . VAL A 1 67 ? 2.771 2.863 7.559 1 98 67 VAL A O 1
ATOM 489 N N . HIS A 1 68 ? 3.945 1.975 5.867 1 98.38 68 HIS A N 1
ATOM 490 C CA . HIS A 1 68 ? 4.129 3.246 5.176 1 98.38 68 HIS A CA 1
ATOM 491 C C . HIS A 1 68 ? 3.334 3.283 3.873 1 98.38 68 HIS A C 1
ATOM 493 O O . HIS A 1 68 ? 3.469 2.391 3.033 1 98.38 68 HIS A O 1
ATOM 499 N N . VAL A 1 69 ? 2.471 4.301 3.691 1 98.94 69 VAL A N 1
ATOM 500 C CA . VAL A 1 69 ? 1.728 4.492 2.449 1 98.94 69 VAL A CA 1
ATOM 501 C C . VAL A 1 69 ? 1.853 5.941 1.991 1 98.94 69 VAL A C 1
ATOM 503 O O . VAL A 1 69 ? 1.592 6.867 2.762 1 98.94 69 VAL A O 1
ATOM 506 N N . ALA A 1 70 ? 2.281 6.074 0.801 1 98.94 70 ALA A N 1
ATOM 507 C CA . ALA A 1 70 ? 2.344 7.398 0.184 1 98.94 70 ALA A CA 1
ATOM 508 C C . ALA A 1 70 ? 1.318 7.531 -0.938 1 98.94 70 ALA A C 1
ATOM 510 O O . ALA A 1 70 ? 1.187 6.637 -1.775 1 98.94 70 ALA A O 1
ATOM 511 N N . ILE A 1 71 ? 0.654 8.625 -0.927 1 98.88 71 ILE A N 1
ATOM 512 C CA . ILE A 1 71 ? -0.324 8.93 -1.965 1 98.88 71 ILE A CA 1
ATOM 513 C C . ILE A 1 71 ? 0.152 10.125 -2.787 1 98.88 71 ILE A C 1
ATOM 515 O O . ILE A 1 71 ? 0.633 11.109 -2.232 1 98.88 71 ILE A O 1
ATOM 519 N N . THR A 1 72 ? -0.014 10.023 -4.094 1 98.5 72 THR A N 1
ATOM 520 C CA . THR A 1 72 ? 0.425 11.094 -4.988 1 98.5 72 THR A CA 1
ATOM 521 C C . THR A 1 72 ? -0.53 12.281 -4.918 1 98.5 72 THR A C 1
ATOM 523 O O . THR A 1 72 ? -1.749 12.109 -4.965 1 98.5 72 THR A O 1
ATOM 526 N N . ALA A 1 73 ? 0.002 13.406 -4.742 1 98.69 73 ALA A N 1
ATOM 527 C CA . ALA A 1 73 ? -0.735 14.664 -4.816 1 98.69 73 ALA A CA 1
ATOM 528 C C . ALA A 1 73 ? -0.501 15.359 -6.156 1 98.69 73 ALA A C 1
ATOM 530 O O . ALA A 1 73 ? 0.608 15.328 -6.691 1 98.69 73 ALA A O 1
ATOM 531 N N . LYS A 1 74 ? -1.465 16.062 -6.629 1 97.81 74 LYS A N 1
ATOM 532 C CA . LYS A 1 74 ? -1.407 16.672 -7.949 1 97.81 74 LYS A CA 1
ATOM 533 C C . LYS A 1 74 ? -0.516 17.906 -7.938 1 97.81 74 LYS A C 1
ATOM 535 O O . LYS A 1 74 ? -0.05 18.359 -8.984 1 97.81 74 LYS A O 1
ATOM 540 N N . ASP A 1 75 ? -0.321 18.547 -6.844 1 98.56 75 ASP A N 1
ATOM 541 C CA . ASP A 1 75 ? 0.518 19.734 -6.68 1 98.56 75 ASP A CA 1
ATOM 542 C C . ASP A 1 75 ? 0.955 19.906 -5.227 1 98.56 75 ASP A C 1
ATOM 544 O O . ASP A 1 75 ? 0.547 19.125 -4.355 1 98.56 75 ASP A O 1
ATOM 548 N N . ARG A 1 76 ? 1.826 20.828 -4.949 1 98.81 76 ARG A N 1
ATOM 549 C CA . ARG A 1 76 ? 2.391 21.047 -3.621 1 98.81 76 ARG A CA 1
ATOM 550 C C . ARG A 1 76 ? 1.332 21.562 -2.656 1 98.81 76 ARG A C 1
ATOM 552 O O . ARG A 1 76 ? 1.344 21.234 -1.471 1 98.81 76 ARG A O 1
ATOM 559 N N . ALA A 1 77 ? 0.441 22.375 -3.174 1 98.88 77 ALA A N 1
ATOM 560 C CA . ALA A 1 77 ? -0.634 22.891 -2.338 1 98.88 77 ALA A CA 1
ATOM 561 C C . ALA A 1 77 ? -1.494 21.766 -1.772 1 98.88 77 ALA A C 1
ATOM 563 O O . ALA A 1 77 ? -1.96 21.844 -0.633 1 98.88 77 ALA A O 1
ATOM 564 N N . THR A 1 78 ? -1.733 20.734 -2.566 1 98.88 78 THR A N 1
ATOM 565 C CA . THR A 1 78 ? -2.508 19.578 -2.125 1 98.88 78 THR A CA 1
ATOM 566 C C . THR A 1 78 ? -1.775 18.828 -1.02 1 98.88 78 THR A C 1
ATOM 568 O O . THR A 1 78 ? -2.402 18.312 -0.091 1 98.88 78 THR A O 1
ATOM 571 N N . VAL A 1 79 ? -0.432 18.766 -1.098 1 98.94 79 VAL A N 1
ATOM 572 C CA . VAL A 1 79 ? 0.367 18.172 -0.036 1 98.94 79 VAL A CA 1
ATOM 573 C C . VAL A 1 79 ? 0.171 18.938 1.264 1 98.94 79 VAL A C 1
ATOM 575 O O . VAL A 1 79 ? -0.033 18.344 2.324 1 98.94 79 VAL A O 1
ATOM 578 N N . ASP A 1 80 ? 0.227 20.312 1.184 1 98.94 80 ASP A N 1
ATOM 579 C CA . ASP A 1 80 ? 0.012 21.156 2.352 1 98.94 80 ASP A CA 1
ATOM 580 C C . ASP A 1 80 ? -1.366 20.906 2.961 1 98.94 80 ASP A C 1
ATOM 582 O O . ASP A 1 80 ? -1.501 20.812 4.184 1 98.94 80 ASP A O 1
ATOM 586 N N . ALA A 1 81 ? -2.344 20.797 2.109 1 98.94 81 ALA A N 1
ATOM 587 C CA . ALA A 1 81 ? -3.721 20.609 2.557 1 98.94 81 ALA A CA 1
ATOM 588 C C . ALA A 1 81 ? -3.895 19.25 3.246 1 98.94 81 ALA A C 1
ATOM 590 O O . ALA A 1 81 ? -4.602 19.156 4.25 1 98.94 81 ALA A O 1
ATOM 591 N N . PHE A 1 82 ? -3.338 18.25 2.711 1 98.94 82 PHE A N 1
ATOM 592 C CA . PHE A 1 82 ? -3.342 16.938 3.342 1 98.94 82 PHE A CA 1
ATOM 593 C C . PHE A 1 82 ? -2.775 17.016 4.754 1 98.94 82 PHE A C 1
ATOM 595 O O . PHE A 1 82 ? -3.379 16.516 5.699 1 98.94 82 PHE A O 1
ATOM 602 N N . TYR A 1 83 ? -1.589 17.625 4.809 1 98.94 83 TYR A N 1
ATOM 603 C CA . TYR A 1 83 ? -0.907 17.703 6.094 1 98.94 83 TYR A CA 1
ATOM 604 C C . TYR A 1 83 ? -1.78 18.406 7.129 1 98.94 83 TYR A C 1
ATOM 606 O O . TYR A 1 83 ? -1.967 17.891 8.242 1 98.94 83 TYR A O 1
ATOM 614 N N . GLN A 1 84 ? -2.344 19.5 6.766 1 98.94 84 GLN A N 1
ATOM 615 C CA . GLN A 1 84 ? -3.197 20.266 7.672 1 98.94 84 GLN A CA 1
ATOM 616 C C . GLN A 1 84 ? -4.422 19.453 8.086 1 98.94 84 GLN A C 1
ATOM 618 O O . GLN A 1 84 ? -4.773 19.406 9.266 1 98.94 84 GLN A O 1
ATOM 623 N N . ALA A 1 85 ? -5.055 18.812 7.145 1 98.94 85 ALA A N 1
ATOM 624 C CA . ALA A 1 85 ? -6.246 18.016 7.422 1 98.94 85 ALA A CA 1
ATOM 625 C C . ALA A 1 85 ? -5.918 16.844 8.352 1 98.94 85 ALA A C 1
ATOM 627 O O . ALA A 1 85 ? -6.672 16.562 9.289 1 98.94 85 ALA A O 1
ATOM 628 N N . ALA A 1 86 ? -4.828 16.203 8.102 1 98.94 86 ALA A N 1
ATOM 629 C CA . ALA A 1 86 ? -4.43 15.031 8.883 1 98.94 86 ALA A CA 1
ATOM 630 C C . ALA A 1 86 ? -4.109 15.43 10.32 1 98.94 86 ALA A C 1
ATOM 632 O O . ALA A 1 86 ? -4.527 14.75 11.266 1 98.94 86 ALA A O 1
ATOM 633 N N . ILE A 1 87 ? -3.357 16.531 10.422 1 98.94 87 ILE A N 1
ATOM 634 C CA . ILE A 1 87 ? -3.01 17.016 11.758 1 98.94 87 ILE A CA 1
ATOM 635 C C . ILE A 1 87 ? -4.277 17.422 12.5 1 98.94 87 ILE A C 1
ATOM 637 O O . ILE A 1 87 ? -4.465 17.047 13.664 1 98.94 87 ILE A O 1
ATOM 641 N N . SER A 1 88 ? -5.113 18.109 11.859 1 98.88 88 SER A N 1
ATOM 642 C CA . SER A 1 88 ? -6.367 18.562 12.461 1 98.88 88 SER A CA 1
ATOM 643 C C . SER A 1 88 ? -7.23 17.375 12.883 1 98.88 88 SER A C 1
ATOM 645 O O . SER A 1 88 ? -7.98 17.453 13.852 1 98.88 88 SER A O 1
ATOM 647 N N . ALA A 1 89 ? -7.086 16.281 12.211 1 98.81 89 ALA A N 1
ATOM 648 C CA . ALA A 1 89 ? -7.898 15.086 12.461 1 98.81 89 ALA A CA 1
ATOM 649 C C . ALA A 1 89 ? -7.293 14.234 13.57 1 98.81 89 ALA A C 1
ATOM 651 O O . ALA A 1 89 ? -7.824 13.172 13.906 1 98.81 89 ALA A O 1
ATOM 652 N N . GLY A 1 90 ? -6.172 14.672 14.078 1 98.69 90 GLY A N 1
ATOM 653 C CA . GLY A 1 90 ? -5.605 13.969 15.211 1 98.69 90 GLY A CA 1
ATOM 654 C C . GLY A 1 90 ? -4.32 13.234 14.883 1 98.69 90 GLY A C 1
ATOM 655 O O . GLY A 1 90 ? -3.748 12.555 15.734 1 98.69 90 GLY A O 1
ATOM 656 N N . GLY A 1 91 ? -3.891 13.336 13.641 1 98.88 91 GLY A N 1
ATOM 657 C CA . GLY A 1 91 ? -2.586 12.789 13.297 1 98.88 91 GLY A CA 1
ATOM 658 C C . GLY A 1 91 ? -1.439 13.523 13.977 1 98.88 91 GLY A C 1
ATOM 659 O O . GLY A 1 91 ? -1.631 14.602 14.539 1 98.88 91 GLY A O 1
ATOM 660 N N . ARG A 1 92 ? -0.301 12.852 14 1 98.88 92 ARG A N 1
ATOM 661 C CA . ARG A 1 92 ? 0.9 13.453 14.57 1 98.88 92 ARG A CA 1
ATOM 662 C C . ARG A 1 92 ? 1.917 13.781 13.477 1 98.88 92 ARG A C 1
ATOM 664 O O . ARG A 1 92 ? 2.064 13.023 12.516 1 98.88 92 ARG A O 1
ATOM 671 N N . ASP A 1 93 ? 2.641 14.812 13.656 1 98.88 93 ASP A N 1
ATOM 672 C CA . ASP A 1 93 ? 3.66 15.242 12.703 1 98.88 93 ASP A CA 1
ATOM 673 C C . ASP A 1 93 ? 4.773 14.203 12.586 1 98.88 93 ASP A C 1
ATOM 675 O O . ASP A 1 93 ? 5.293 13.727 13.602 1 98.88 93 ASP A O 1
ATOM 679 N N . ASN A 1 94 ? 5.047 13.875 11.414 1 98.88 94 ASN A N 1
ATOM 680 C CA . ASN A 1 94 ? 6.191 13.016 11.125 1 98.88 94 ASN A CA 1
ATOM 681 C C . ASN A 1 94 ? 7.055 13.594 10 1 98.88 94 ASN A C 1
ATOM 683 O O . ASN A 1 94 ? 7.82 12.867 9.367 1 98.88 94 ASN A O 1
ATOM 687 N N . GLY A 1 95 ? 6.883 14.797 9.641 1 98.75 95 GLY A N 1
ATOM 688 C CA . GLY A 1 95 ? 7.59 15.539 8.609 1 98.75 95 GLY A CA 1
ATOM 689 C C . GLY A 1 95 ? 6.707 16.531 7.887 1 98.75 95 GLY A C 1
ATOM 690 O O . GLY A 1 95 ? 5.875 16.156 7.059 1 98.75 95 GLY A O 1
ATOM 691 N N . ALA A 1 96 ? 6.836 17.812 8.227 1 98.88 96 ALA A N 1
ATOM 692 C CA . ALA A 1 96 ? 6.02 18.891 7.656 1 98.88 96 ALA A CA 1
ATOM 693 C C . ALA A 1 96 ? 6.234 19 6.152 1 98.88 96 ALA A C 1
ATOM 695 O O . ALA A 1 96 ? 7.223 18.484 5.617 1 98.88 96 ALA A O 1
ATOM 696 N N . PRO A 1 97 ? 5.262 19.625 5.457 1 98.88 97 PRO A N 1
ATOM 697 C CA . PRO A 1 97 ? 5.406 19.766 4.008 1 98.88 97 PRO A CA 1
ATOM 698 C C . PRO A 1 97 ? 6.715 20.453 3.609 1 98.88 97 PRO A C 1
ATOM 700 O O . PRO A 1 97 ? 7.121 21.422 4.246 1 98.88 97 PRO A O 1
ATOM 703 N N . GLY A 1 98 ? 7.305 19.891 2.605 1 98.75 98 GLY A N 1
ATOM 704 C CA . GLY A 1 98 ? 8.547 20.484 2.135 1 98.75 98 GLY A CA 1
ATOM 705 C C . GLY A 1 98 ? 9.273 19.625 1.122 1 98.75 98 GLY A C 1
ATOM 706 O O . GLY A 1 98 ? 8.914 18.469 0.908 1 98.75 98 GLY A O 1
ATOM 707 N N . ILE A 1 99 ? 10.25 20.25 0.455 1 98.5 99 ILE A N 1
ATOM 708 C CA . ILE A 1 99 ? 11.086 19.547 -0.515 1 98.5 99 ILE A CA 1
ATOM 709 C C . ILE A 1 99 ? 11.992 18.547 0.206 1 98.5 99 ILE A C 1
ATOM 711 O O . ILE A 1 99 ? 12.555 18.859 1.256 1 98.5 99 ILE A O 1
ATOM 715 N N . ARG A 1 100 ? 12.062 17.375 -0.321 1 97.94 100 ARG A N 1
ATOM 716 C CA . ARG A 1 100 ? 13.016 16.359 0.118 1 97.94 100 ARG A CA 1
ATOM 717 C C . ARG A 1 100 ? 14.07 16.094 -0.949 1 97.94 100 ARG A C 1
ATOM 719 O O . ARG A 1 100 ? 13.992 15.125 -1.694 1 97.94 100 ARG A O 1
ATOM 726 N N . PRO A 1 101 ? 15.086 16.875 -0.988 1 95 101 PRO A N 1
ATOM 727 C CA . PRO A 1 101 ? 16.031 16.828 -2.105 1 95 101 PRO A CA 1
ATOM 728 C C . PRO A 1 101 ? 16.859 15.547 -2.125 1 95 101 PRO A C 1
ATOM 730 O O . PRO A 1 101 ? 17.438 15.195 -3.158 1 95 101 PRO A O 1
ATOM 733 N N . HIS A 1 102 ? 17.016 14.867 -1.005 1 92.44 102 HIS A N 1
ATOM 734 C CA . HIS A 1 102 ? 17.781 13.625 -0.952 1 92.44 102 HIS A CA 1
ATOM 735 C C . HIS A 1 102 ? 17.062 12.508 -1.718 1 92.44 102 HIS A C 1
ATOM 737 O O . HIS A 1 102 ? 17.703 11.531 -2.123 1 92.44 102 HIS A O 1
ATOM 743 N N . TYR A 1 103 ? 15.734 12.609 -1.859 1 94 103 TYR A N 1
ATOM 744 C CA . TYR A 1 103 ? 15.039 11.688 -2.756 1 94 103 TYR A CA 1
ATOM 745 C C . TYR A 1 103 ? 15.18 12.133 -4.207 1 94 103 TYR A C 1
ATOM 747 O O . TYR A 1 103 ? 15.656 11.367 -5.051 1 94 103 TYR A O 1
ATOM 755 N N . HIS A 1 104 ? 14.758 13.289 -4.602 1 94.06 104 HIS A N 1
ATOM 756 C CA . HIS A 1 104 ? 15.055 13.984 -5.852 1 94.06 104 HIS A CA 1
ATOM 757 C C . HIS A 1 104 ? 14.586 15.438 -5.797 1 94.06 104 HIS A C 1
ATOM 759 O O . HIS A 1 104 ? 13.82 15.812 -4.902 1 94.06 104 HIS A O 1
ATOM 765 N N . GLN A 1 105 ? 14.891 16.312 -6.672 1 96 105 GLN A N 1
ATOM 766 C CA . GLN A 1 105 ? 14.82 17.766 -6.562 1 96 105 GLN A CA 1
ATOM 767 C C . GLN A 1 105 ? 13.367 18.234 -6.492 1 96 105 GLN A C 1
ATOM 769 O O . GLN A 1 105 ? 13.086 19.281 -5.902 1 96 105 GLN A O 1
ATOM 774 N N . ASN A 1 106 ? 12.445 17.531 -7.023 1 97.62 106 ASN A N 1
ATOM 775 C CA . ASN A 1 106 ? 11.055 17.969 -7.062 1 97.62 106 ASN A CA 1
ATOM 776 C C . ASN A 1 106 ? 10.188 17.172 -6.098 1 97.62 106 ASN A C 1
ATOM 778 O O . ASN A 1 106 ? 8.953 17.266 -6.141 1 97.62 106 ASN A O 1
ATOM 782 N N . TYR A 1 107 ? 10.859 16.406 -5.273 1 98.44 107 TYR A N 1
ATOM 783 C CA . TYR A 1 107 ? 10.125 15.617 -4.293 1 98.44 107 TYR A CA 1
ATOM 784 C C . TYR A 1 107 ? 9.594 16.5 -3.172 1 98.44 107 TYR A C 1
ATOM 786 O O . TYR A 1 107 ? 10.344 16.891 -2.273 1 98.44 107 TYR A O 1
ATOM 794 N N . TYR A 1 108 ? 8.336 16.828 -3.236 1 98.88 108 TYR A N 1
ATOM 795 C CA . TYR A 1 108 ? 7.672 17.594 -2.191 1 98.88 108 TYR A CA 1
ATOM 796 C C . TYR A 1 108 ? 6.711 16.719 -1.394 1 98.88 108 TYR A C 1
ATOM 798 O O . TYR A 1 108 ? 5.699 16.25 -1.924 1 98.88 108 TYR A O 1
ATOM 806 N N . GLY A 1 109 ? 7.023 16.469 -0.103 1 98.88 109 GLY A N 1
ATOM 807 C CA . GLY A 1 109 ? 6.242 15.5 0.653 1 98.88 109 GLY A CA 1
ATOM 808 C C . GLY A 1 109 ? 5.867 15.992 2.039 1 98.88 109 GLY A C 1
ATOM 809 O O . GLY A 1 109 ? 6.445 16.953 2.539 1 98.88 109 GLY A O 1
ATOM 810 N N . ALA A 1 110 ? 4.898 15.43 2.615 1 98.94 110 ALA A N 1
ATOM 811 C CA . ALA A 1 110 ? 4.508 15.547 4.016 1 98.94 110 ALA A CA 1
ATOM 812 C C . ALA A 1 110 ? 4.152 14.188 4.605 1 98.94 110 ALA A C 1
ATOM 814 O O . ALA A 1 110 ? 3.557 13.344 3.926 1 98.94 110 ALA A O 1
ATOM 815 N N . PHE A 1 111 ? 4.48 14.031 5.867 1 98.94 111 PHE A N 1
ATOM 816 C CA . PHE A 1 111 ? 4.344 12.75 6.555 1 98.94 111 PHE A CA 1
ATOM 817 C C . PHE A 1 111 ? 3.584 12.922 7.863 1 98.94 111 PHE A C 1
ATOM 819 O O . PHE A 1 111 ? 3.883 13.82 8.648 1 98.94 111 PHE A O 1
ATOM 826 N N . VAL A 1 112 ? 2.652 12.102 8.078 1 98.94 112 VAL A N 1
ATOM 827 C CA . VAL A 1 112 ? 1.853 12.117 9.297 1 98.94 112 VAL A CA 1
ATOM 828 C C . VAL A 1 112 ? 1.703 10.695 9.836 1 98.94 112 VAL A C 1
ATOM 830 O O . VAL A 1 112 ? 1.553 9.742 9.07 1 98.94 112 VAL A O 1
ATOM 833 N N . LEU A 1 113 ? 1.771 10.547 11.102 1 98.88 113 LEU A N 1
ATOM 834 C CA . LEU A 1 113 ? 1.402 9.289 11.734 1 98.88 113 LEU A CA 1
ATOM 835 C C . LEU A 1 113 ? -0.096 9.234 12.016 1 98.88 113 LEU A C 1
ATOM 837 O O . LEU A 1 113 ? -0.642 10.133 12.656 1 98.88 113 LEU A O 1
ATOM 841 N N . ASP A 1 114 ? -0.728 8.227 11.516 1 98.75 114 ASP A N 1
ATOM 842 C CA . ASP A 1 114 ? -2.148 8.055 11.805 1 98.75 114 ASP A CA 1
ATOM 843 C C . ASP A 1 114 ? -2.363 7.641 13.258 1 98.75 114 ASP A C 1
ATOM 845 O O . ASP A 1 114 ? -1.403 7.523 14.023 1 98.75 114 ASP A O 1
ATOM 849 N N . PRO A 1 115 ? -3.555 7.453 13.766 1 97.75 115 PRO A N 1
ATOM 850 C CA . PRO A 1 115 ? -3.816 7.168 15.172 1 97.75 115 PRO A CA 1
ATOM 851 C C . PRO A 1 115 ? -3.105 5.906 15.664 1 97.75 115 PRO A C 1
ATOM 853 O O . PRO A 1 115 ? -2.83 5.773 16.859 1 97.75 115 PRO A O 1
ATOM 856 N N . ASP A 1 116 ? -2.803 4.949 14.75 1 98 116 ASP A N 1
ATOM 857 C CA . ASP A 1 116 ? -2.141 3.703 15.117 1 98 116 ASP A CA 1
ATOM 858 C C . ASP A 1 116 ? -0.633 3.797 14.898 1 98 116 ASP A C 1
ATOM 860 O O . ASP A 1 116 ? 0.099 2.842 15.172 1 98 116 ASP A O 1
ATOM 864 N N . GLY A 1 117 ? -0.211 4.914 14.367 1 98.25 117 GLY A N 1
ATOM 865 C CA . GLY A 1 117 ? 1.221 5.09 14.18 1 98.25 117 GLY A CA 1
ATOM 866 C C . GLY A 1 117 ? 1.689 4.711 12.789 1 98.25 117 GLY A C 1
ATOM 867 O O . GLY A 1 117 ? 2.893 4.645 12.531 1 98.25 117 GLY A O 1
ATOM 868 N N . HIS A 1 118 ? 0.812 4.387 11.898 1 98.5 118 HIS A N 1
ATOM 869 C CA . HIS A 1 118 ? 1.203 4.191 10.508 1 98.5 118 HIS A CA 1
ATOM 870 C C . HIS A 1 118 ? 1.686 5.496 9.883 1 98.5 118 HIS A C 1
ATOM 872 O O . HIS A 1 118 ? 1.13 6.562 10.148 1 98.5 118 HIS A O 1
ATOM 878 N N . ASN A 1 119 ? 2.717 5.367 9.047 1 98.69 119 ASN A N 1
ATOM 879 C CA . ASN A 1 119 ? 3.271 6.531 8.367 1 98.69 119 ASN A CA 1
ATOM 880 C C . ASN A 1 119 ? 2.551 6.805 7.047 1 98.69 119 ASN A C 1
ATOM 882 O O . ASN A 1 119 ? 2.734 6.078 6.07 1 98.69 119 ASN A O 1
ATOM 886 N N . ILE A 1 120 ? 1.758 7.859 6.992 1 98.94 120 ILE A N 1
ATOM 887 C CA . ILE A 1 120 ? 0.978 8.227 5.816 1 98.94 120 ILE A CA 1
ATOM 888 C C . ILE A 1 120 ? 1.565 9.477 5.176 1 98.94 120 ILE A C 1
ATOM 890 O O . ILE A 1 120 ? 1.767 10.492 5.852 1 98.94 120 ILE A O 1
ATOM 894 N N . GLU A 1 121 ? 1.778 9.352 3.906 1 98.94 121 GLU A N 1
ATOM 895 C CA . GLU A 1 121 ? 2.477 10.406 3.178 1 98.94 121 GLU A CA 1
ATOM 896 C C . GLU A 1 121 ? 1.662 10.883 1.979 1 98.94 121 GLU A C 1
ATOM 898 O O . GLU A 1 121 ? 0.998 10.086 1.316 1 98.94 121 GLU A O 1
ATOM 903 N N . ALA A 1 122 ? 1.67 12.133 1.764 1 98.94 122 ALA A N 1
ATOM 904 C CA . ALA A 1 122 ? 1.351 12.703 0.458 1 98.94 122 ALA A CA 1
ATOM 905 C C . ALA A 1 122 ? 2.604 13.242 -0.229 1 98.94 122 ALA A C 1
ATOM 907 O O . ALA A 1 122 ? 3.463 13.844 0.417 1 98.94 122 ALA A O 1
ATOM 908 N N . VAL A 1 123 ? 2.68 13.094 -1.544 1 98.94 123 VAL A N 1
ATOM 909 C CA . VAL A 1 123 ? 3.9 13.5 -2.232 1 98.94 123 VAL A CA 1
ATOM 910 C C . VAL A 1 123 ? 3.555 14.07 -3.605 1 98.94 123 VAL A C 1
ATOM 912 O O . VAL A 1 123 ? 2.678 13.547 -4.297 1 98.94 123 VAL A O 1
ATOM 915 N N . CYS A 1 124 ? 4.191 15.094 -3.992 1 98.75 124 CYS A N 1
ATOM 916 C CA . CYS A 1 124 ? 4.168 15.695 -5.32 1 98.75 124 CYS A CA 1
ATOM 917 C C . CYS A 1 124 ? 5.547 15.641 -5.969 1 98.75 124 CYS A C 1
ATOM 919 O O . CYS A 1 124 ? 6.527 16.125 -5.395 1 98.75 124 CYS A O 1
ATOM 921 N N . HIS A 1 125 ? 5.625 15.133 -7.176 1 98.06 125 HIS A N 1
ATOM 922 C CA . HIS A 1 125 ? 6.91 14.93 -7.832 1 98.06 125 HIS A CA 1
ATOM 923 C C . HIS A 1 125 ? 7.176 16.016 -8.867 1 98.06 125 HIS A C 1
ATOM 925 O O . HIS A 1 125 ? 8.25 16.047 -9.477 1 98.06 125 HIS A O 1
ATOM 931 N N . THR A 1 126 ? 6.211 16.828 -9.102 1 96.62 126 THR A N 1
ATOM 932 C CA . THR A 1 126 ? 6.305 17.781 -10.203 1 96.62 126 THR A CA 1
ATOM 933 C C . THR A 1 126 ? 6.977 19.078 -9.75 1 96.62 126 THR A C 1
ATOM 935 O O . THR A 1 126 ? 6.773 19.516 -8.617 1 96.62 126 THR A O 1
ATOM 938 N N . PRO A 1 127 ? 7.801 19.641 -10.656 1 94.12 127 PRO A N 1
ATOM 939 C CA . PRO A 1 127 ? 8.391 20.938 -10.32 1 94.12 127 PRO A CA 1
ATOM 940 C C . PRO A 1 127 ? 7.352 22.047 -10.172 1 94.12 1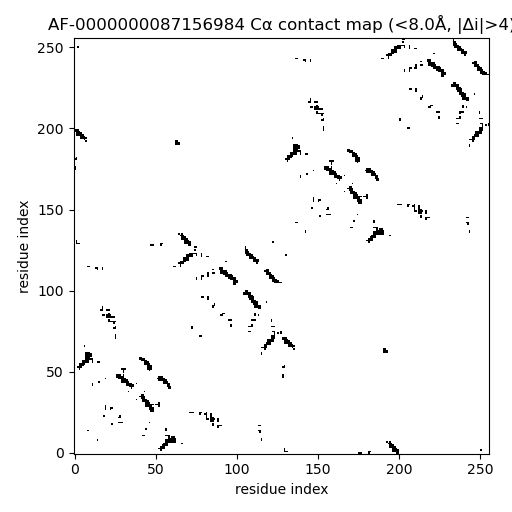27 PRO A C 1
ATOM 942 O O . PRO A 1 127 ? 6.309 22.016 -10.828 1 94.12 127 PRO A O 1
ATOM 945 N N . GLU A 1 128 ? 7.551 22.984 -9.164 1 89.06 128 GLU A N 1
ATOM 946 C CA . GLU A 1 128 ? 6.711 24.172 -9.023 1 89.06 128 GLU A CA 1
ATOM 947 C C . GLU A 1 128 ? 7.551 25.422 -8.734 1 89.06 128 GLU A C 1
ATOM 949 O O . GLU A 1 128 ? 8.617 25.328 -8.117 1 89.06 128 GLU A O 1
ATOM 954 N N . MET B 1 1 ? -3.928 8.328 -6.172 1 91.88 1 MET B N 1
ATOM 955 C CA . MET B 1 1 ? -3.275 7.082 -6.551 1 91.88 1 MET B CA 1
ATOM 956 C C . MET B 1 1 ? -2.125 6.758 -5.605 1 91.88 1 MET B C 1
ATOM 958 O O . MET B 1 1 ? -1.387 7.652 -5.188 1 91.88 1 MET B O 1
ATOM 962 N N . ILE B 1 2 ? -1.933 5.586 -5.277 1 98.38 2 ILE B N 1
ATOM 963 C CA . ILE B 1 2 ? -0.869 5.176 -4.363 1 98.38 2 ILE B CA 1
ATOM 964 C C . ILE B 1 2 ? 0.488 5.352 -5.043 1 98.38 2 ILE B C 1
ATOM 966 O O . ILE B 1 2 ? 0.701 4.863 -6.156 1 98.38 2 ILE B O 1
ATOM 970 N N . ASP B 1 3 ? 1.334 6.121 -4.434 1 98.56 3 ASP B N 1
ATOM 971 C CA . ASP B 1 3 ? 2.672 6.363 -4.965 1 98.56 3 ASP B CA 1
ATOM 972 C C . ASP B 1 3 ? 3.609 5.203 -4.637 1 98.56 3 ASP B C 1
ATOM 974 O O . ASP B 1 3 ? 4.301 4.691 -5.523 1 98.56 3 ASP B O 1
ATOM 978 N N . HIS B 1 4 ? 3.695 4.859 -3.35 1 98.75 4 HIS B N 1
ATOM 979 C CA . HIS B 1 4 ? 4.492 3.719 -2.912 1 98.75 4 HIS B CA 1
ATOM 980 C C . HIS B 1 4 ? 4.031 3.219 -1.547 1 98.75 4 HIS B C 1
ATOM 982 O O . HIS B 1 4 ? 3.283 3.906 -0.849 1 98.75 4 HIS B O 1
ATOM 988 N N . VAL B 1 5 ? 4.414 2.016 -1.248 1 98.88 5 VAL B N 1
ATOM 989 C CA . VAL B 1 5 ? 4.102 1.362 0.02 1 98.88 5 VAL B CA 1
ATOM 990 C C . VAL B 1 5 ? 5.359 0.694 0.579 1 98.88 5 VAL B C 1
ATOM 992 O O . VAL B 1 5 ? 6.281 0.368 -0.171 1 98.88 5 VAL B O 1
ATOM 995 N N . GLY B 1 6 ? 5.398 0.597 1.875 1 98.25 6 GLY B N 1
ATOM 996 C CA . GLY B 1 6 ? 6.48 -0.115 2.533 1 98.25 6 GLY B CA 1
ATOM 997 C C . GLY B 1 6 ? 6.059 -0.777 3.832 1 98.25 6 GLY B C 1
ATOM 998 O O . GLY B 1 6 ? 5.254 -0.224 4.582 1 98.25 6 GLY B O 1
ATOM 999 N N . PHE B 1 7 ? 6.629 -1.927 4.125 1 98.19 7 PHE B N 1
ATOM 1000 C CA . PHE B 1 7 ? 6.348 -2.613 5.383 1 98.19 7 PHE B CA 1
ATOM 1001 C C . PHE B 1 7 ? 7.527 -3.482 5.801 1 98.19 7 PHE B C 1
ATOM 1003 O O . PHE B 1 7 ? 8.422 -3.748 4.996 1 98.19 7 PHE B O 1
ATOM 1010 N N . SER B 1 8 ? 7.523 -3.932 7.004 1 97 8 SER B N 1
ATOM 1011 C CA . SER B 1 8 ? 8.641 -4.68 7.57 1 97 8 SER B CA 1
ATOM 1012 C C . SER B 1 8 ? 8.492 -6.176 7.316 1 97 8 SER B C 1
ATOM 1014 O O . SER B 1 8 ? 7.371 -6.68 7.188 1 97 8 SER B O 1
ATOM 1016 N N . VAL B 1 9 ? 9.578 -6.805 7.258 1 97.5 9 VAL B N 1
ATOM 1017 C CA . VAL B 1 9 ? 9.617 -8.258 7.109 1 97.5 9 VAL B CA 1
ATOM 1018 C C . VAL B 1 9 ? 10.516 -8.859 8.18 1 97.5 9 VAL B C 1
ATOM 1020 O O . VAL B 1 9 ? 11.383 -8.18 8.734 1 97.5 9 VAL B O 1
ATOM 1023 N N . SER B 1 10 ? 10.336 -10.125 8.523 1 96.94 10 SER B N 1
ATOM 1024 C CA . SER B 1 10 ? 11.039 -10.781 9.617 1 96.94 10 SER B CA 1
ATOM 1025 C C . SER B 1 10 ? 12.461 -11.156 9.211 1 96.94 10 SER B C 1
ATOM 1027 O O . SER B 1 10 ? 13.359 -11.211 10.047 1 96.94 10 SER B O 1
ATOM 1029 N N . ASP B 1 11 ? 12.633 -11.547 7.98 1 97.12 11 ASP B N 1
ATOM 1030 C CA . ASP B 1 11 ? 13.891 -11.969 7.379 1 97.12 11 ASP B CA 1
ATOM 1031 C C . ASP B 1 11 ? 14.117 -11.273 6.035 1 97.12 11 ASP B C 1
ATOM 1033 O O . ASP B 1 11 ? 13.57 -11.695 5.016 1 97.12 11 ASP B O 1
ATOM 1037 N N . TYR B 1 12 ? 15 -10.289 6.07 1 97.25 12 TYR B N 1
ATOM 1038 C CA . TYR B 1 12 ? 15.188 -9.398 4.934 1 97.25 12 TYR B CA 1
ATOM 1039 C C . TYR B 1 12 ? 15.664 -10.172 3.707 1 97.25 12 TYR B C 1
ATOM 1041 O O . TYR B 1 12 ? 15.102 -10.023 2.619 1 97.25 12 TYR B O 1
ATOM 1049 N N . ALA B 1 13 ? 16.625 -10.953 3.867 1 97.38 13 ALA B N 1
ATOM 1050 C CA . ALA B 1 13 ? 17.188 -11.688 2.744 1 97.38 13 ALA B CA 1
ATOM 1051 C C . ALA B 1 13 ? 16.156 -12.633 2.127 1 97.38 13 ALA B C 1
ATOM 1053 O O . ALA B 1 13 ? 16.062 -12.742 0.903 1 97.38 13 ALA B O 1
ATOM 1054 N N . ARG B 1 14 ? 15.445 -13.328 2.934 1 97.94 14 ARG B N 1
ATOM 1055 C CA . ARG B 1 14 ? 14.422 -14.258 2.465 1 97.94 14 ARG B CA 1
ATOM 1056 C C . ARG B 1 14 ? 13.312 -13.516 1.727 1 97.94 14 ARG B C 1
ATOM 1058 O O . ARG B 1 14 ? 12.875 -13.945 0.657 1 97.94 14 ARG B O 1
ATOM 1065 N N . ALA B 1 15 ? 12.891 -12.43 2.33 1 98.38 15 ALA B N 1
ATOM 1066 C CA . ALA B 1 15 ? 11.836 -11.633 1.706 1 98.38 15 ALA B CA 1
ATOM 1067 C C . ALA B 1 15 ? 12.305 -11.047 0.375 1 98.38 15 ALA B C 1
ATOM 1069 O O . ALA B 1 15 ? 11.57 -11.07 -0.612 1 98.38 15 ALA B O 1
ATOM 1070 N N . LYS B 1 16 ? 13.484 -10.516 0.429 1 98.44 16 LYS B N 1
ATOM 1071 C CA . LYS B 1 16 ? 14.031 -9.93 -0.791 1 98.44 16 LYS B CA 1
ATOM 1072 C C . LYS B 1 16 ? 14.055 -10.953 -1.926 1 98.44 16 LYS B C 1
ATOM 1074 O O . LYS B 1 16 ? 13.664 -10.641 -3.055 1 98.44 16 LYS B O 1
ATOM 1079 N N . ALA B 1 17 ? 14.469 -12.148 -1.685 1 98.75 17 ALA B N 1
ATOM 1080 C CA . ALA B 1 17 ? 14.523 -13.203 -2.689 1 98.75 17 ALA B CA 1
ATOM 1081 C C . ALA B 1 17 ? 13.117 -13.555 -3.188 1 98.75 17 ALA B C 1
ATOM 1083 O O . ALA B 1 17 ? 12.906 -13.719 -4.391 1 98.75 17 ALA B O 1
ATOM 1084 N N . PHE B 1 18 ? 12.234 -13.641 -2.309 1 98.94 18 PHE B N 1
ATOM 1085 C CA . PHE B 1 18 ? 10.859 -13.953 -2.662 1 98.94 18 PHE B CA 1
ATOM 1086 C C . PHE B 1 18 ? 10.289 -12.898 -3.604 1 98.94 18 PHE B C 1
ATOM 1088 O O . PHE B 1 18 ? 9.742 -13.227 -4.656 1 98.94 18 PHE B O 1
ATOM 1095 N N . TYR B 1 19 ? 10.383 -11.633 -3.207 1 98.88 19 TYR B N 1
ATOM 1096 C CA . TYR B 1 19 ? 9.734 -10.57 -3.961 1 98.88 19 TYR B CA 1
ATOM 1097 C C . TYR B 1 19 ? 10.43 -10.336 -5.297 1 98.88 19 TYR B C 1
ATOM 1099 O O . TYR B 1 19 ? 9.789 -9.992 -6.289 1 98.88 19 TYR B O 1
ATOM 1107 N N . GLN B 1 20 ? 11.75 -10.547 -5.293 1 98.75 20 GLN B N 1
ATOM 1108 C CA . GLN B 1 20 ? 12.453 -10.461 -6.57 1 98.75 20 GLN B CA 1
ATOM 1109 C C . GLN B 1 20 ? 11.867 -11.453 -7.578 1 98.75 20 GLN B C 1
ATOM 1111 O O . GLN B 1 20 ? 11.664 -11.102 -8.742 1 98.75 2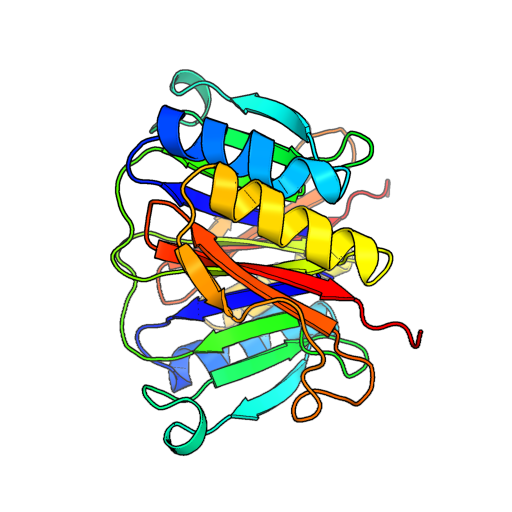0 GLN B O 1
ATOM 1116 N N . ALA B 1 21 ? 11.617 -12.633 -7.129 1 98.88 21 ALA B N 1
ATOM 1117 C CA . ALA B 1 21 ? 11.078 -13.68 -8 1 98.88 21 ALA B CA 1
ATOM 1118 C C . ALA B 1 21 ? 9.602 -13.43 -8.305 1 98.88 21 ALA B C 1
ATOM 1120 O O . ALA B 1 21 ? 9.188 -13.453 -9.461 1 98.88 21 ALA B O 1
ATOM 1121 N N . ALA B 1 22 ? 8.828 -13.172 -7.324 1 98.94 22 ALA B N 1
ATOM 1122 C CA . ALA B 1 22 ? 7.371 -13.109 -7.426 1 98.94 22 ALA B CA 1
ATOM 1123 C C . ALA B 1 22 ? 6.934 -11.93 -8.297 1 98.94 22 ALA B C 1
ATOM 1125 O O . ALA B 1 22 ? 5.945 -12.023 -9.023 1 98.94 22 ALA B O 1
ATOM 1126 N N . LEU B 1 23 ? 7.688 -10.805 -8.195 1 98.88 23 LEU B N 1
ATOM 1127 C CA . LEU B 1 23 ? 7.215 -9.586 -8.844 1 98.88 23 LEU B CA 1
ATOM 1128 C C . LEU B 1 23 ? 7.773 -9.469 -10.258 1 98.88 23 LEU B C 1
ATOM 1130 O O . LEU B 1 23 ? 7.301 -8.648 -11.047 1 98.88 23 LEU B O 1
ATOM 1134 N N . ALA B 1 24 ? 8.703 -10.336 -10.594 1 98.81 24 ALA B N 1
ATOM 1135 C CA . ALA B 1 24 ? 9.391 -10.25 -11.883 1 98.81 24 ALA B CA 1
ATOM 1136 C C . ALA B 1 24 ? 8.398 -10.328 -13.039 1 98.81 24 ALA B C 1
ATOM 1138 O O . ALA B 1 24 ? 8.469 -9.531 -13.977 1 98.81 24 ALA B O 1
ATOM 1139 N N . PRO B 1 25 ? 7.434 -11.203 -12.992 1 98.88 25 PRO B N 1
ATOM 1140 C CA . PRO B 1 25 ? 6.504 -11.297 -14.117 1 98.88 25 PRO B CA 1
ATOM 1141 C C . PRO B 1 25 ? 5.699 -10.016 -14.32 1 98.88 25 PRO B C 1
ATOM 1143 O O . PRO B 1 25 ? 5.156 -9.781 -15.398 1 98.88 25 PRO B O 1
ATOM 1146 N N . LEU B 1 26 ? 5.621 -9.211 -13.32 1 98.75 26 LEU B N 1
ATOM 1147 C CA . LEU B 1 26 ? 4.848 -7.977 -13.383 1 98.75 26 LEU B CA 1
ATOM 1148 C C . LEU B 1 26 ? 5.695 -6.832 -13.922 1 98.75 26 LEU B C 1
ATOM 1150 O O . LEU B 1 26 ? 5.25 -5.684 -13.961 1 98.75 26 LEU B O 1
ATOM 1154 N N . GLY B 1 27 ? 6.926 -7.094 -14.25 1 98.38 27 GLY B N 1
ATOM 1155 C CA . GLY B 1 27 ? 7.84 -6.082 -14.75 1 98.38 27 GLY B CA 1
ATOM 1156 C C . GLY B 1 27 ? 8.602 -5.363 -13.656 1 98.38 27 GLY B C 1
ATOM 1157 O O . GLY B 1 27 ? 9.25 -4.348 -13.906 1 98.38 27 GLY B O 1
ATOM 1158 N N . TYR B 1 28 ? 8.477 -5.895 -12.469 1 98.69 28 TYR B N 1
ATOM 1159 C CA . TYR B 1 28 ? 9.188 -5.312 -11.336 1 98.69 28 TYR B CA 1
ATOM 1160 C C . TYR B 1 28 ? 10.594 -5.891 -11.219 1 98.69 28 TYR B C 1
ATOM 1162 O O . TYR B 1 28 ? 10.82 -7.059 -11.539 1 98.69 28 TYR B O 1
ATOM 1170 N N . GLY B 1 29 ? 11.469 -5.094 -10.82 1 98.44 29 GLY B N 1
ATOM 1171 C CA . GLY B 1 29 ? 12.805 -5.473 -10.398 1 98.44 29 GLY B CA 1
ATOM 1172 C C . GLY B 1 29 ? 13.281 -4.719 -9.172 1 98.44 29 GLY B C 1
ATOM 1173 O O . GLY B 1 29 ? 12.594 -3.824 -8.68 1 98.44 29 GLY B O 1
ATOM 1174 N N . LEU B 1 30 ? 14.391 -5.176 -8.609 1 98.38 30 LEU B N 1
ATOM 1175 C CA . LEU B 1 30 ? 15.039 -4.418 -7.543 1 98.38 30 LEU B CA 1
ATOM 1176 C C . LEU B 1 30 ? 15.609 -3.111 -8.078 1 98.38 30 LEU B C 1
ATOM 1178 O O . LEU B 1 30 ? 16.547 -3.123 -8.891 1 98.38 30 LEU B O 1
ATOM 1182 N N . ILE B 1 31 ? 15.078 -2.029 -7.641 1 98.19 31 ILE B N 1
ATOM 1183 C CA . ILE B 1 31 ? 15.477 -0.728 -8.164 1 98.19 31 ILE B CA 1
ATOM 1184 C C . ILE B 1 31 ? 16.609 -0.154 -7.305 1 98.19 31 ILE B C 1
ATOM 1186 O O . ILE B 1 31 ? 17.531 0.467 -7.824 1 98.19 31 ILE B O 1
ATOM 1190 N N . MET B 1 32 ? 16.453 -0.365 -5.969 1 96.56 32 MET B N 1
ATOM 1191 C CA . MET B 1 32 ? 17.469 0.162 -5.074 1 96.56 32 MET B CA 1
ATOM 1192 C C . MET B 1 32 ? 17.422 -0.532 -3.715 1 96.56 32 MET B C 1
ATOM 1194 O O . MET B 1 32 ? 16.391 -1.081 -3.336 1 96.56 32 MET B O 1
ATOM 1198 N N . GLU B 1 33 ? 18.484 -0.479 -3.08 1 97.06 33 GLU B N 1
ATOM 1199 C CA . GLU B 1 33 ? 18.609 -0.934 -1.699 1 97.06 33 GLU B CA 1
ATOM 1200 C C . GLU B 1 33 ? 19.219 0.151 -0.812 1 97.06 33 GLU B C 1
ATOM 1202 O O . GLU B 1 33 ? 20.109 0.89 -1.242 1 97.06 33 GLU B O 1
ATOM 1207 N N . VAL B 1 34 ? 18.641 0.225 0.343 1 95.81 34 VAL B N 1
ATOM 1208 C CA . VAL B 1 34 ? 19.156 1.152 1.344 1 95.81 34 VAL B CA 1
ATOM 1209 C C . VAL B 1 34 ? 19.719 0.373 2.527 1 95.81 34 VAL B C 1
ATOM 1211 O O . VAL B 1 34 ? 19.016 -0.391 3.178 1 95.81 34 VAL B O 1
ATOM 1214 N N . PRO B 1 35 ? 20.953 0.557 2.789 1 94.38 35 PRO B N 1
ATOM 1215 C CA . PRO B 1 35 ? 21.562 -0.215 3.879 1 94.38 35 PRO B CA 1
ATOM 1216 C C . PRO B 1 35 ? 21.094 0.244 5.258 1 94.38 35 PRO B C 1
ATOM 1218 O O . PRO B 1 35 ? 20.578 1.359 5.402 1 94.38 35 PRO B O 1
ATOM 1221 N N . ALA B 1 36 ? 21.266 -0.614 6.207 1 91.81 36 ALA B N 1
ATOM 1222 C CA . ALA B 1 36 ? 20.812 -0.381 7.574 1 91.81 36 ALA B CA 1
ATOM 1223 C C . ALA B 1 36 ? 21.406 0.906 8.141 1 91.81 36 ALA B C 1
ATOM 1225 O O . ALA B 1 36 ? 20.766 1.606 8.922 1 91.81 36 ALA B O 1
ATOM 1226 N N . GLU B 1 37 ? 22.578 1.228 7.738 1 90.56 37 GLU B N 1
ATOM 1227 C CA . GLU B 1 37 ? 23.266 2.416 8.227 1 90.56 37 GLU B CA 1
ATOM 1228 C C . GLU B 1 37 ? 22.531 3.689 7.836 1 90.56 37 GLU B C 1
ATOM 1230 O O . GLU B 1 37 ? 22.594 4.699 8.539 1 90.56 37 GLU B O 1
ATOM 1235 N N . VAL B 1 38 ? 21.844 3.588 6.766 1 87.56 38 VAL B N 1
ATOM 1236 C CA . VAL B 1 38 ? 21.141 4.746 6.234 1 87.56 38 VAL B CA 1
ATOM 1237 C C . VAL B 1 38 ? 19.734 4.809 6.828 1 87.56 38 VAL B C 1
ATOM 1239 O O . VAL B 1 38 ? 19.281 5.871 7.27 1 87.56 38 VAL B O 1
ATOM 1242 N N . THR B 1 39 ? 18.969 3.746 6.957 1 87.44 39 THR B N 1
ATOM 1243 C CA . THR B 1 39 ? 17.594 3.695 7.434 1 87.44 39 THR B CA 1
ATOM 1244 C C . THR B 1 39 ? 17.531 3.885 8.945 1 87.44 39 THR B C 1
ATOM 1246 O O . THR B 1 39 ? 16.5 4.301 9.484 1 87.44 39 THR B O 1
ATOM 1249 N N . GLY B 1 40 ? 18.688 3.428 9.562 1 84.56 40 GLY B N 1
ATOM 1250 C CA . GLY B 1 40 ? 18.75 3.504 11.016 1 84.56 40 GLY B CA 1
ATOM 1251 C C . GLY B 1 40 ? 18.188 2.275 11.703 1 84.56 40 GLY B C 1
ATOM 1252 O O . GLY B 1 40 ? 18.281 2.145 12.922 1 84.56 40 GLY B O 1
ATOM 1253 N N . HIS B 1 41 ? 17.578 1.343 11.227 1 83.69 41 HIS B N 1
ATOM 1254 C CA . HIS B 1 41 ? 17.016 0.146 11.836 1 83.69 41 HIS B CA 1
ATOM 1255 C C . HIS B 1 41 ? 17.406 -1.106 11.062 1 83.69 41 HIS B C 1
ATOM 1257 O O . HIS B 1 41 ? 18.016 -2.021 11.617 1 83.69 41 HIS B O 1
ATOM 1263 N N . GLY B 1 42 ? 17.047 -1.363 9.812 1 90.88 42 GLY B N 1
ATOM 1264 C CA . GLY B 1 42 ? 17.344 -2.469 8.914 1 90.88 42 GLY B CA 1
ATOM 1265 C C . GLY B 1 42 ? 17.406 -2.053 7.457 1 90.88 42 GLY B C 1
ATOM 1266 O O . GLY B 1 42 ? 17.016 -0.935 7.109 1 90.88 42 GLY B O 1
ATOM 1267 N N . PRO B 1 43 ? 18 -2.951 6.715 1 96 43 PRO B N 1
ATOM 1268 C CA . PRO B 1 43 ? 18.031 -2.643 5.281 1 96 43 PRO B CA 1
ATOM 1269 C C . PRO B 1 43 ? 16.641 -2.578 4.66 1 96 43 PRO B C 1
ATOM 1271 O O . PRO B 1 43 ? 15.68 -3.088 5.238 1 96 43 PRO B O 1
ATOM 1274 N N . ALA B 1 44 ? 16.609 -1.908 3.58 1 97.56 44 ALA B N 1
ATOM 1275 C CA . ALA B 1 44 ? 15.367 -1.825 2.826 1 97.56 44 ALA B CA 1
ATOM 1276 C C . ALA B 1 44 ? 15.609 -2.07 1.339 1 97.56 44 ALA B C 1
ATOM 1278 O O . ALA B 1 44 ? 16.672 -1.75 0.816 1 97.56 44 ALA B O 1
ATOM 1279 N N . ALA B 1 45 ? 14.68 -2.664 0.721 1 98.31 45 ALA B N 1
ATOM 1280 C CA . ALA B 1 45 ? 14.695 -2.91 -0.718 1 98.31 45 ALA B CA 1
ATOM 1281 C C . ALA B 1 45 ? 13.477 -2.289 -1.396 1 98.31 45 ALA B C 1
ATOM 1283 O O . ALA B 1 45 ? 12.352 -2.461 -0.933 1 98.31 45 ALA B O 1
ATOM 1284 N N . GLY B 1 46 ? 13.742 -1.555 -2.426 1 98.62 46 GLY B N 1
ATOM 1285 C CA . GLY B 1 46 ? 12.68 -1 -3.254 1 98.62 46 GLY B CA 1
ATOM 1286 C C . GLY B 1 46 ? 12.547 -1.69 -4.598 1 98.62 46 GLY B C 1
ATOM 1287 O O . GLY B 1 46 ? 13.492 -1.705 -5.387 1 98.62 46 GLY B O 1
ATOM 1288 N N . PHE B 1 47 ? 11.352 -2.246 -4.812 1 98.88 47 PHE B N 1
ATOM 1289 C CA . PHE B 1 47 ? 11.023 -2.885 -6.082 1 98.88 47 PHE B CA 1
ATOM 1290 C C . PHE B 1 47 ? 10.102 -1.996 -6.91 1 98.88 47 PHE B C 1
ATOM 1292 O O . PHE B 1 47 ? 9.336 -1.201 -6.363 1 98.88 47 PHE B O 1
ATOM 1299 N N . GLY B 1 48 ? 10.195 -2.082 -8.164 1 98.38 48 GLY B N 1
ATOM 1300 C CA . GLY B 1 48 ? 9.32 -1.327 -9.039 1 98.38 48 GLY B CA 1
ATOM 1301 C C . GLY B 1 48 ? 9.609 -1.557 -10.516 1 98.38 48 GLY B C 1
ATOM 1302 O O . GLY B 1 48 ? 10.312 -2.502 -10.875 1 98.38 48 GLY B O 1
ATOM 1303 N N . ALA B 1 49 ? 8.898 -0.833 -11.328 1 97.25 49 ALA B N 1
ATOM 1304 C CA . ALA B 1 49 ? 9.062 -0.85 -12.773 1 97.25 49 ALA B CA 1
ATOM 1305 C C . ALA B 1 49 ? 9.5 0.517 -13.297 1 97.25 49 ALA B C 1
ATOM 1307 O O . ALA B 1 49 ? 9.258 1.539 -12.648 1 97.25 49 ALA B O 1
ATOM 1308 N N . ASN B 1 50 ? 10.18 0.571 -14.375 1 94.25 50 ASN B N 1
ATOM 1309 C CA . ASN B 1 50 ? 10.57 1.796 -15.062 1 94.25 50 ASN B CA 1
ATOM 1310 C C . ASN B 1 50 ? 11.383 2.717 -14.164 1 94.25 50 ASN B C 1
ATOM 1312 O O . ASN B 1 50 ? 11.172 3.932 -14.156 1 94.25 50 ASN B O 1
ATOM 1316 N N . GLY B 1 51 ? 12.172 2.148 -13.297 1 94.19 51 GLY B N 1
ATOM 1317 C CA . GLY B 1 51 ? 13.141 2.896 -12.508 1 94.19 51 GLY B CA 1
ATOM 1318 C C . GLY B 1 51 ? 12.547 3.5 -11.25 1 94.19 51 GLY B C 1
ATOM 1319 O O . GLY B 1 51 ? 13.242 4.164 -10.477 1 94.19 51 GLY B O 1
ATOM 1320 N N . LYS B 1 52 ? 11.32 3.32 -10.961 1 95 52 LYS B N 1
ATOM 1321 C CA . LYS B 1 52 ? 10.68 3.896 -9.781 1 95 52 LYS B CA 1
ATOM 1322 C C . LYS B 1 52 ? 10.336 2.816 -8.758 1 95 52 LYS B C 1
ATOM 1324 O O . LYS B 1 52 ? 9.484 1.965 -9.016 1 95 52 LYS B O 1
ATOM 1329 N N . PRO B 1 53 ? 10.922 2.865 -7.641 1 97.75 53 PRO B N 1
ATOM 1330 C CA . PRO B 1 53 ? 10.5 1.933 -6.594 1 97.75 53 PRO B CA 1
ATOM 1331 C C . PRO B 1 53 ? 9.18 2.334 -5.945 1 97.75 53 PRO B C 1
ATOM 1333 O O . PRO B 1 53 ? 9.047 3.451 -5.438 1 97.75 53 PRO B O 1
ATOM 1336 N N . ASP B 1 54 ? 8.203 1.467 -6.035 1 98.38 54 ASP B N 1
ATOM 1337 C CA . ASP B 1 54 ? 6.938 1.823 -5.398 1 98.38 54 ASP B CA 1
ATOM 1338 C C . ASP B 1 54 ? 6.496 0.744 -4.414 1 98.38 54 ASP B C 1
ATOM 1340 O O . ASP B 1 54 ? 5.5 0.912 -3.707 1 98.38 54 ASP B O 1
ATOM 1344 N N . PHE B 1 55 ? 7.234 -0.389 -4.316 1 98.88 55 PHE B N 1
ATOM 1345 C CA . PHE B 1 55 ? 7.027 -1.486 -3.379 1 98.88 55 PHE B CA 1
ATOM 1346 C C . PHE B 1 55 ? 8.266 -1.71 -2.521 1 98.88 55 PHE B C 1
ATOM 1348 O O . PHE B 1 55 ? 9.273 -2.24 -3.002 1 98.88 55 PHE B O 1
ATOM 1355 N N . TRP B 1 56 ? 8.133 -1.39 -1.247 1 98.62 56 TRP B N 1
ATOM 1356 C CA . TRP B 1 56 ? 9.312 -1.424 -0.386 1 98.62 56 TRP B CA 1
ATOM 1357 C C . TRP B 1 56 ? 9.148 -2.457 0.723 1 98.62 56 TRP B C 1
ATOM 1359 O O . TRP B 1 56 ? 8.07 -2.58 1.309 1 98.62 56 TRP B O 1
ATOM 1369 N N . ILE B 1 57 ? 10.18 -3.146 0.97 1 98.31 57 ILE B N 1
ATOM 1370 C CA . ILE B 1 57 ? 10.266 -3.973 2.168 1 98.31 57 ILE B CA 1
ATOM 1371 C C . ILE B 1 57 ? 11.5 -3.586 2.98 1 98.31 57 ILE B C 1
ATOM 1373 O O . ILE B 1 57 ? 12.484 -3.1 2.424 1 98.31 57 ILE B O 1
ATOM 1377 N N . GLY B 1 58 ? 11.336 -3.695 4.184 1 96 58 GLY B N 1
ATOM 1378 C CA . GLY B 1 58 ? 12.469 -3.471 5.07 1 96 58 GLY B CA 1
ATOM 1379 C C . GLY B 1 58 ? 12.594 -4.527 6.152 1 96 58 GLY B C 1
ATOM 1380 O O . GLY B 1 58 ? 11.617 -5.199 6.488 1 96 58 GLY B O 1
ATOM 1381 N N . GLY B 1 59 ? 13.648 -4.648 6.629 1 82.69 59 GLY B N 1
ATOM 1382 C CA . GLY B 1 59 ? 13.797 -5.578 7.734 1 82.69 59 GLY B CA 1
ATOM 1383 C C . GLY B 1 59 ? 13.711 -4.91 9.094 1 82.69 59 GLY B C 1
ATOM 1384 O O . GLY B 1 59 ? 13.484 -3.699 9.18 1 82.69 59 GLY B O 1
ATOM 1385 N N . GLU B 1 60 ? 13.273 -5.375 10.211 1 78.56 60 GLU B N 1
ATOM 1386 C CA . GLU B 1 60 ? 13.195 -4.953 11.602 1 78.56 60 GLU B CA 1
ATOM 1387 C C . GLU B 1 60 ? 12.305 -5.891 12.414 1 78.56 60 GLU B C 1
ATOM 1389 O O . GLU B 1 60 ? 11.797 -5.512 13.469 1 78.56 60 GLU B O 1
ATOM 1394 N N . GLY B 1 61 ? 12.008 -7.02 11.773 1 87.94 61 GLY B N 1
ATOM 1395 C CA . GLY B 1 61 ? 11.219 -7.98 12.523 1 87.94 61 GLY B CA 1
ATOM 1396 C C . GLY B 1 61 ? 9.844 -8.227 11.922 1 87.94 61 GLY B C 1
ATOM 1397 O O . GLY B 1 61 ? 9.375 -7.445 11.094 1 87.94 61 GLY B O 1
ATOM 1398 N N . ALA B 1 62 ? 9.109 -9.195 12.484 1 90.88 62 ALA B N 1
ATOM 1399 C CA . ALA B 1 62 ? 7.84 -9.672 11.93 1 90.88 62 ALA B CA 1
ATOM 1400 C C . ALA B 1 62 ? 6.684 -8.773 12.352 1 90.88 62 ALA B C 1
ATOM 1402 O O . ALA B 1 62 ? 6.625 -8.32 13.5 1 90.88 62 ALA B O 1
ATOM 1403 N N . MET B 1 63 ? 5.84 -8.492 11.469 1 96.5 63 MET B N 1
ATOM 1404 C CA . MET B 1 63 ? 4.543 -7.906 11.805 1 96.5 63 MET B CA 1
ATOM 1405 C C . MET B 1 63 ? 3.605 -8.961 12.383 1 96.5 63 MET B C 1
ATOM 1407 O O . MET B 1 63 ? 3.652 -10.125 11.977 1 96.5 63 MET B O 1
ATOM 1411 N N 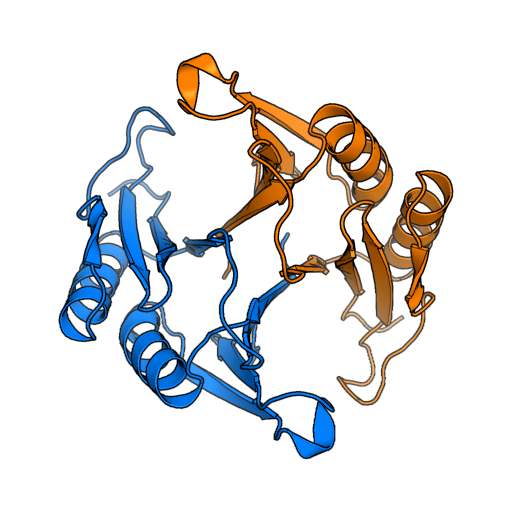. ASN B 1 64 ? 2.723 -8.523 13.203 1 96.5 64 ASN B N 1
ATOM 1412 C CA . ASN B 1 64 ? 1.813 -9.469 13.852 1 96.5 64 ASN B CA 1
ATOM 1413 C C . ASN B 1 64 ? 0.551 -9.68 13.016 1 96.5 64 ASN B C 1
ATOM 1415 O O . ASN B 1 64 ? -0.252 -10.57 13.32 1 96.5 64 ASN B O 1
ATOM 1419 N N . LYS B 1 65 ? 0.333 -8.82 12.102 1 95.94 65 LYS B N 1
ATOM 1420 C CA . LYS B 1 65 ? -0.792 -8.898 11.172 1 95.94 65 LYS B CA 1
ATOM 1421 C C . LYS B 1 65 ? -0.342 -8.641 9.734 1 95.94 65 LYS B C 1
ATOM 1423 O O . LYS B 1 65 ? 0.603 -7.883 9.508 1 95.94 65 LYS B O 1
ATOM 1428 N N . PRO B 1 66 ? -1.007 -9.211 8.852 1 96.06 66 PRO B N 1
ATOM 1429 C CA . PRO B 1 66 ? -0.573 -9.055 7.461 1 96.06 66 PRO B CA 1
ATOM 1430 C C . PRO B 1 66 ? -0.993 -7.723 6.855 1 96.06 66 PRO B C 1
ATOM 1432 O O . PRO B 1 66 ? -1.977 -7.121 7.293 1 96.06 66 PRO B O 1
ATOM 1435 N N . VAL B 1 67 ? -0.23 -7.301 5.852 1 98 67 VAL B N 1
ATOM 1436 C CA . VAL B 1 67 ? -0.636 -6.258 4.914 1 98 67 VAL B CA 1
ATOM 1437 C C . VAL B 1 67 ? -1.126 -6.898 3.617 1 98 67 VAL B C 1
ATOM 1439 O O . VAL B 1 67 ? -0.661 -7.973 3.232 1 98 67 VAL B O 1
ATOM 1442 N N . HIS B 1 68 ? -2.098 -6.254 3.047 1 98.31 68 HIS B N 1
ATOM 1443 C CA . HIS B 1 68 ? -2.547 -6.637 1.713 1 98.31 68 HIS B CA 1
ATOM 1444 C C . HIS B 1 68 ? -2.059 -5.645 0.663 1 98.31 68 HIS B C 1
ATOM 1446 O O . HIS B 1 68 ? -2.285 -4.438 0.789 1 98.31 68 HIS B O 1
ATOM 1452 N N . VAL B 1 69 ? -1.352 -6.121 -0.372 1 98.94 69 VAL B N 1
ATOM 1453 C CA . VAL B 1 69 ? -0.911 -5.285 -1.481 1 98.94 69 VAL B CA 1
ATOM 1454 C C . VAL B 1 69 ? -1.27 -5.949 -2.809 1 98.94 69 VAL B C 1
ATOM 1456 O O . VAL B 1 69 ? -0.94 -7.117 -3.033 1 98.94 69 VAL B O 1
ATOM 1459 N N . ALA B 1 70 ? -1.957 -5.223 -3.596 1 98.94 70 ALA B N 1
ATOM 1460 C CA . ALA B 1 70 ? -2.281 -5.684 -4.945 1 98.94 70 ALA B CA 1
ATOM 1461 C C . ALA B 1 70 ? -1.538 -4.863 -5.996 1 98.94 70 ALA B C 1
ATOM 1463 O O . ALA B 1 70 ? -1.505 -3.633 -5.926 1 98.94 70 ALA B O 1
ATOM 1464 N N . ILE B 1 71 ? -0.99 -5.555 -6.922 1 98.88 71 ILE B N 1
ATOM 1465 C CA . ILE B 1 71 ? -0.292 -4.918 -8.039 1 98.88 71 ILE B CA 1
ATOM 1466 C C . ILE B 1 71 ? -1.047 -5.184 -9.336 1 98.88 71 ILE B C 1
ATOM 1468 O O . ILE B 1 71 ? -1.489 -6.305 -9.586 1 98.88 71 ILE B O 1
ATOM 1472 N N . THR B 1 72 ? -1.155 -4.152 -10.156 1 98.5 72 THR B N 1
ATOM 1473 C CA . THR B 1 72 ? -1.875 -4.277 -11.422 1 98.5 72 THR B CA 1
ATOM 1474 C C . THR B 1 72 ? -1.045 -5.047 -12.445 1 98.5 72 THR B C 1
ATOM 1476 O O . THR B 1 72 ? 0.147 -4.781 -12.609 1 98.5 72 THR B O 1
ATOM 1479 N N . ALA B 1 73 ? -1.631 -5.992 -13.031 1 98.62 73 ALA B N 1
ATOM 1480 C CA . ALA B 1 73 ? -1.052 -6.73 -14.156 1 98.62 73 ALA B CA 1
ATOM 1481 C C . ALA B 1 73 ? -1.634 -6.254 -15.477 1 98.62 73 ALA B C 1
ATOM 1483 O O . ALA B 1 73 ? -2.824 -5.941 -15.57 1 98.62 73 ALA B O 1
ATOM 1484 N N . LYS B 1 74 ? -0.862 -6.301 -16.5 1 97.75 74 LYS B N 1
ATOM 1485 C CA . LYS B 1 74 ? -1.263 -5.77 -17.797 1 97.75 74 LYS B CA 1
ATOM 1486 C C . LYS B 1 74 ? -2.244 -6.707 -18.5 1 97.75 74 LYS B C 1
ATOM 1488 O O . LYS B 1 74 ? -2.967 -6.293 -19.406 1 97.75 74 LYS B O 1
ATOM 1493 N N . ASP B 1 75 ? -2.27 -7.953 -18.203 1 98.56 75 ASP B N 1
ATOM 1494 C CA . ASP B 1 75 ? -3.164 -8.953 -18.766 1 98.56 75 ASP B CA 1
ATOM 1495 C C . ASP B 1 75 ? -3.291 -10.164 -17.844 1 98.56 75 ASP B C 1
ATOM 1497 O O . ASP B 1 75 ? -2.637 -10.227 -16.797 1 98.56 75 ASP B O 1
ATOM 1501 N N . ARG B 1 76 ? -4.164 -11.086 -18.156 1 98.81 76 ARG B N 1
ATOM 1502 C CA . ARG B 1 76 ? -4.445 -12.25 -17.312 1 98.81 76 ARG B CA 1
ATOM 1503 C C . ARG B 1 76 ? -3.262 -13.211 -17.281 1 98.81 76 ARG B C 1
ATOM 1505 O O . ARG B 1 76 ? -2.986 -13.836 -16.266 1 98.81 76 ARG B O 1
ATOM 1512 N N . ALA B 1 77 ? -2.588 -13.297 -18.406 1 98.88 77 ALA B N 1
ATOM 1513 C CA . ALA B 1 77 ? -1.413 -14.164 -18.469 1 98.88 77 ALA B CA 1
ATOM 1514 C C . ALA B 1 77 ? -0.348 -13.719 -17.469 1 98.88 77 ALA B C 1
ATOM 1516 O O . ALA B 1 77 ? 0.344 -14.555 -16.891 1 98.88 77 ALA B O 1
ATOM 1517 N N . THR B 1 78 ? -0.19 -12.422 -17.297 1 98.88 78 THR B N 1
ATOM 1518 C CA . THR B 1 78 ? 0.77 -11.883 -16.328 1 98.88 78 THR B CA 1
ATOM 1519 C C . THR B 1 78 ? 0.369 -12.242 -14.906 1 98.88 78 THR B C 1
ATOM 1521 O O . THR B 1 78 ? 1.229 -12.5 -14.062 1 98.88 78 THR B O 1
ATOM 1524 N N . VAL B 1 79 ? -0.95 -12.266 -14.625 1 98.94 79 VAL B N 1
ATOM 1525 C CA . VAL B 1 79 ? -1.438 -12.695 -13.32 1 98.94 79 VAL B CA 1
ATOM 1526 C C . VAL B 1 79 ? -1.043 -14.156 -13.078 1 98.94 79 VAL B C 1
ATOM 1528 O O . VAL B 1 79 ? -0.558 -14.5 -12 1 98.94 79 VAL B O 1
ATOM 1531 N N . ASP B 1 80 ? -1.241 -15.023 -14.109 1 98.94 80 ASP B N 1
ATOM 1532 C CA . ASP B 1 80 ? -0.86 -16.438 -14.008 1 98.94 80 ASP B CA 1
ATOM 1533 C C . ASP B 1 80 ? 0.634 -16.578 -13.727 1 98.94 80 ASP B C 1
ATOM 1535 O O . ASP B 1 80 ? 1.038 -17.375 -12.883 1 98.94 80 ASP B O 1
ATOM 1539 N N . ALA B 1 81 ? 1.407 -15.789 -14.414 1 98.94 81 ALA B N 1
ATOM 1540 C CA . ALA B 1 81 ? 2.861 -15.859 -14.281 1 98.94 81 ALA B CA 1
ATOM 1541 C C . ALA B 1 81 ? 3.305 -15.422 -12.883 1 98.94 81 ALA B C 1
ATOM 1543 O O . ALA B 1 81 ? 4.219 -16.016 -12.305 1 98.94 81 ALA B O 1
ATOM 1544 N N . PHE B 1 82 ? 2.746 -14.398 -12.391 1 98.94 82 PHE B N 1
ATOM 1545 C CA . PHE B 1 82 ? 3.008 -13.961 -11.023 1 98.94 82 PHE B CA 1
ATOM 1546 C C . PHE B 1 82 ? 2.758 -15.086 -10.031 1 98.94 82 PHE B C 1
ATOM 1548 O O . PHE B 1 82 ? 3.6 -15.367 -9.18 1 98.94 82 PHE B O 1
ATOM 1555 N N . TYR B 1 83 ? 1.562 -15.648 -10.172 1 98.94 83 TYR B N 1
ATOM 1556 C CA . TYR B 1 83 ? 1.172 -16.703 -9.242 1 98.94 83 TYR B CA 1
ATOM 1557 C C . TYR B 1 83 ? 2.176 -17.844 -9.266 1 98.94 83 TYR B C 1
ATOM 1559 O O . TYR B 1 83 ? 2.65 -18.281 -8.211 1 98.94 83 TYR B O 1
ATOM 1567 N N . GLN B 1 84 ? 2.539 -18.281 -10.43 1 98.94 84 GLN B N 1
ATOM 1568 C CA . GLN B 1 84 ? 3.492 -19.375 -10.57 1 98.94 84 GLN B CA 1
ATOM 1569 C C . GLN B 1 84 ? 4.848 -19 -9.977 1 98.94 84 GLN B C 1
ATOM 1571 O O . GLN B 1 84 ? 5.449 -19.797 -9.25 1 98.94 84 GLN B O 1
ATOM 1576 N N . ALA B 1 85 ? 5.309 -17.828 -10.273 1 98.94 85 ALA B N 1
ATOM 1577 C CA . ALA B 1 85 ? 6.602 -17.375 -9.773 1 98.94 85 ALA B CA 1
ATOM 1578 C C . ALA B 1 85 ? 6.598 -17.281 -8.25 1 98.94 85 ALA B C 1
ATOM 1580 O O . ALA B 1 85 ? 7.559 -17.703 -7.598 1 98.94 85 ALA B O 1
ATOM 1581 N N . ALA B 1 86 ? 5.543 -16.766 -7.711 1 98.94 86 ALA B N 1
ATOM 1582 C CA . ALA B 1 86 ? 5.438 -16.578 -6.266 1 98.94 86 ALA B CA 1
ATOM 1583 C C . ALA B 1 86 ? 5.402 -17.906 -5.539 1 98.94 86 ALA B C 1
ATOM 1585 O O . ALA B 1 86 ? 6.078 -18.094 -4.523 1 98.94 86 ALA B O 1
ATOM 1586 N N . ILE B 1 87 ? 4.602 -18.797 -6.105 1 98.94 87 ILE B N 1
ATOM 1587 C CA . ILE B 1 87 ? 4.504 -20.125 -5.516 1 98.94 87 ILE B CA 1
ATOM 1588 C C . ILE B 1 87 ? 5.859 -20.828 -5.594 1 98.94 87 ILE B C 1
ATOM 1590 O O . ILE B 1 87 ? 6.328 -21.406 -4.609 1 98.94 87 ILE B O 1
ATOM 1594 N N . SER B 1 88 ? 6.465 -20.766 -6.695 1 98.88 88 SER B N 1
ATOM 1595 C CA . SER B 1 88 ? 7.77 -21.375 -6.898 1 98.88 88 SER B CA 1
ATOM 1596 C C . SER B 1 88 ? 8.812 -20.797 -5.949 1 98.88 88 SER B C 1
ATOM 1598 O O . SER B 1 88 ? 9.742 -21.484 -5.539 1 98.88 88 SER B O 1
ATOM 1600 N N . ALA B 1 89 ? 8.633 -19.578 -5.57 1 98.81 89 ALA B N 1
ATOM 1601 C CA . ALA B 1 89 ? 9.586 -18.859 -4.723 1 98.81 89 ALA B CA 1
ATOM 1602 C C . ALA B 1 89 ? 9.32 -19.141 -3.244 1 98.81 89 ALA B C 1
ATOM 1604 O O . ALA B 1 89 ? 10.016 -18.609 -2.373 1 98.81 89 ALA B O 1
ATOM 1605 N N . GLY B 1 90 ? 8.305 -19.906 -2.988 1 98.69 90 GLY B N 1
ATOM 1606 C CA . GLY B 1 90 ? 8.062 -20.312 -1.608 1 98.69 90 GLY B CA 1
ATOM 1607 C C . GLY B 1 90 ? 6.812 -19.688 -1.016 1 98.69 90 GLY B C 1
ATOM 1608 O O . GLY B 1 90 ? 6.508 -19.906 0.16 1 98.69 90 GLY B O 1
ATOM 1609 N N . GLY B 1 91 ? 6.117 -18.906 -1.81 1 98.88 91 GLY B N 1
ATOM 1610 C CA . GLY B 1 91 ? 4.824 -18.406 -1.354 1 98.88 91 GLY B CA 1
ATOM 1611 C C . GLY B 1 91 ? 3.791 -19.5 -1.195 1 98.88 91 GLY B C 1
ATOM 1612 O O . GLY B 1 91 ? 3.998 -20.641 -1.651 1 98.88 91 GLY B O 1
ATOM 1613 N N . ARG B 1 92 ? 2.754 -19.188 -0.435 1 98.88 92 ARG B N 1
ATOM 1614 C CA . ARG B 1 92 ? 1.653 -20.125 -0.245 1 98.88 92 ARG B CA 1
ATOM 1615 C C . ARG B 1 92 ? 0.398 -19.641 -0.971 1 98.88 92 ARG B C 1
ATOM 1617 O O . ARG B 1 92 ? 0.118 -18.453 -1.022 1 98.88 92 ARG B O 1
ATOM 1624 N N . ASP B 1 93 ? -0.368 -20.562 -1.438 1 98.88 93 ASP B N 1
ATOM 1625 C CA . ASP B 1 93 ? -1.605 -20.25 -2.15 1 98.88 93 ASP B CA 1
ATOM 1626 C C . ASP B 1 93 ? -2.611 -19.562 -1.234 1 98.88 93 ASP B C 1
ATOM 1628 O O . ASP B 1 93 ? -2.854 -20.016 -0.115 1 98.88 93 ASP B O 1
ATOM 1632 N N . ASN B 1 94 ? -3.104 -18.516 -1.715 1 98.81 94 ASN B N 1
ATOM 1633 C CA . ASN B 1 94 ? -4.191 -17.812 -1.035 1 98.81 94 ASN B CA 1
ATOM 1634 C C . ASN B 1 94 ? -5.328 -17.484 -1.997 1 98.81 94 ASN B C 1
ATOM 1636 O O . ASN B 1 94 ? -6.137 -16.594 -1.722 1 98.81 94 ASN B O 1
ATOM 1640 N N . GLY B 1 95 ? -5.352 -18.016 -3.139 1 98.75 95 GLY B N 1
ATOM 1641 C CA . GLY B 1 95 ? -6.332 -17.844 -4.199 1 98.75 95 GLY B CA 1
ATOM 1642 C C . GLY B 1 95 ? -5.727 -17.922 -5.59 1 98.75 95 GLY B C 1
ATOM 1643 O O . GLY B 1 95 ? -5.07 -16.984 -6.035 1 98.75 95 GLY B O 1
ATOM 1644 N N . ALA B 1 96 ? -5.914 -19.062 -6.27 1 98.88 96 ALA B N 1
ATOM 1645 C CA . ALA B 1 96 ? -5.344 -19.297 -7.594 1 98.88 96 ALA B CA 1
ATOM 1646 C C . ALA B 1 96 ? -5.891 -18.312 -8.617 1 98.88 96 ALA B C 1
ATOM 1648 O O . ALA B 1 96 ? -6.918 -17.672 -8.375 1 98.88 96 ALA B O 1
ATOM 1649 N N . PRO B 1 97 ? -5.152 -18.141 -9.734 1 98.88 97 PRO B N 1
ATOM 1650 C CA . PRO B 1 97 ? -5.621 -17.203 -10.758 1 98.88 97 PRO B CA 1
ATOM 1651 C C . PRO B 1 97 ? -7.039 -17.5 -11.227 1 98.88 97 PRO B C 1
ATOM 1653 O O . PRO B 1 97 ? -7.395 -18.672 -11.43 1 98.88 97 PRO B O 1
ATOM 1656 N N . GLY B 1 98 ? -7.77 -16.438 -11.352 1 98.75 98 GLY B N 1
ATOM 1657 C CA . GLY B 1 98 ? -9.133 -16.625 -11.82 1 98.75 98 GLY B CA 1
ATOM 1658 C C . GLY B 1 98 ? -9.977 -15.367 -11.703 1 98.75 98 GLY B C 1
ATOM 1659 O O . GLY B 1 98 ? -9.562 -14.383 -11.078 1 98.75 98 GLY B O 1
ATOM 1660 N N . ILE B 1 99 ? -11.125 -15.391 -12.375 1 98.5 99 ILE B N 1
ATOM 1661 C CA . ILE B 1 99 ? -12.078 -14.289 -12.32 1 98.5 99 ILE B CA 1
ATOM 1662 C C . ILE B 1 99 ? -12.711 -14.219 -10.93 1 98.5 99 ILE B C 1
ATOM 1664 O O . ILE B 1 99 ? -13.062 -15.242 -10.352 1 98.5 99 ILE B O 1
ATOM 1668 N N . ARG B 1 100 ? -12.773 -13.039 -10.406 1 97.94 100 ARG B N 1
ATOM 1669 C CA . ARG B 1 100 ? -13.516 -12.758 -9.18 1 97.94 100 ARG B CA 1
ATOM 1670 C C . ARG B 1 100 ? -14.75 -11.914 -9.461 1 97.94 100 ARG B C 1
ATOM 1672 O O . ARG B 1 100 ? -14.742 -10.695 -9.273 1 97.94 100 ARG B O 1
ATOM 1679 N N . PRO B 1 101 ? -15.812 -12.508 -9.828 1 94.88 101 PRO B N 1
ATOM 1680 C CA . PRO B 1 101 ? -16.969 -11.758 -10.328 1 94.88 101 PRO B CA 1
ATOM 1681 C C . PRO B 1 101 ? -17.656 -10.945 -9.227 1 94.88 101 PRO B C 1
ATOM 1683 O O . PRO B 1 101 ? -18.406 -10.008 -9.523 1 94.88 101 PRO B O 1
ATOM 1686 N N . HIS B 1 102 ? -17.516 -11.312 -7.969 1 92.31 102 HIS B N 1
ATOM 1687 C CA . HIS B 1 102 ? -18.125 -10.57 -6.871 1 92.31 102 HIS B CA 1
ATOM 1688 C C . HIS B 1 102 ? -17.484 -9.195 -6.715 1 92.31 102 HIS B C 1
ATOM 1690 O O . HIS B 1 102 ? -18.094 -8.289 -6.125 1 92.31 102 HIS B O 1
ATOM 1696 N N . TYR B 1 103 ? -16.234 -9.031 -7.172 1 94 103 TYR B N 1
ATOM 1697 C CA . TYR B 1 103 ? -15.664 -7.695 -7.234 1 94 103 TYR B CA 1
ATOM 1698 C C . TYR B 1 103 ? -16.156 -6.953 -8.477 1 94 103 TYR B C 1
ATOM 1700 O O . TYR B 1 103 ? -16.719 -5.863 -8.375 1 94 103 TYR B O 1
ATOM 1708 N N . HIS B 1 104 ? -15.938 -7.41 -9.664 1 94 104 HIS B N 1
ATOM 1709 C CA . HIS B 1 104 ? -16.547 -7 -10.93 1 94 104 HIS B CA 1
ATOM 1710 C C . HIS B 1 104 ? -16.219 -7.988 -12.047 1 94 104 HIS B C 1
ATOM 1712 O O . HIS B 1 104 ? -15.336 -8.828 -11.891 1 94 104 HIS B O 1
ATOM 1718 N N . GLN B 1 105 ? -16.781 -7.973 -13.188 1 96 105 GLN B N 1
ATOM 1719 C CA . GLN B 1 105 ? -16.828 -9.031 -14.188 1 96 105 GLN B CA 1
ATOM 1720 C C . GLN B 1 105 ? -15.453 -9.273 -14.797 1 96 105 GLN B C 1
ATOM 1722 O O . GLN B 1 105 ? -15.141 -10.383 -15.234 1 96 105 GLN B O 1
ATOM 1727 N N . ASN B 1 106 ? -14.594 -8.312 -14.82 1 97.62 106 ASN B N 1
ATOM 1728 C CA . ASN B 1 106 ? -13.297 -8.453 -15.461 1 97.62 106 ASN B CA 1
ATOM 1729 C C . ASN B 1 106 ? -12.164 -8.523 -14.438 1 97.62 106 ASN B C 1
ATOM 1731 O O . ASN B 1 106 ? -10.992 -8.43 -14.797 1 97.62 106 ASN B O 1
ATOM 1735 N N . TYR B 1 107 ? -12.578 -8.664 -13.195 1 98.44 107 TYR B N 1
ATOM 1736 C CA . TYR B 1 107 ? -11.578 -8.773 -12.141 1 98.44 107 TYR B CA 1
ATOM 1737 C C . TYR B 1 107 ? -10.914 -10.148 -12.172 1 98.44 107 TYR B C 1
ATOM 1739 O O . TYR B 1 107 ? -11.484 -11.133 -11.703 1 98.44 107 TYR B O 1
ATOM 1747 N N . TYR B 1 108 ? -9.734 -10.195 -12.719 1 98.88 108 TYR B N 1
ATOM 1748 C CA . TYR B 1 108 ? -8.938 -11.422 -12.734 1 98.88 108 TYR B CA 1
ATOM 1749 C C . TYR B 1 108 ? -7.746 -11.312 -11.789 1 98.88 108 TYR B C 1
ATOM 1751 O O . TYR B 1 108 ? -6.832 -10.523 -12.023 1 98.88 108 TYR B O 1
ATOM 1759 N N . GLY B 1 109 ? -7.766 -12.109 -10.688 1 98.88 109 GLY B N 1
ATOM 1760 C CA . GLY B 1 109 ? -6.75 -11.922 -9.664 1 98.88 109 GLY B CA 1
ATOM 1761 C C . GLY B 1 109 ? -6.137 -13.227 -9.195 1 98.88 109 GLY B C 1
ATOM 1762 O O . GLY B 1 109 ? -6.684 -14.305 -9.445 1 98.88 109 GLY B O 1
ATOM 1763 N N . ALA B 1 110 ? -5.004 -13.18 -8.625 1 98.94 110 ALA B N 1
ATOM 1764 C CA . ALA B 1 110 ? -4.332 -14.242 -7.879 1 98.94 110 ALA B CA 1
ATOM 1765 C C . ALA B 1 110 ? -3.729 -13.703 -6.586 1 98.94 110 ALA B C 1
ATOM 1767 O O . ALA B 1 110 ? -3.217 -12.578 -6.551 1 98.94 110 ALA B O 1
ATOM 1768 N N . PHE B 1 111 ? -3.766 -14.539 -5.582 1 98.94 111 PHE B N 1
ATOM 1769 C CA . PHE B 1 111 ? -3.365 -14.156 -4.234 1 98.94 111 PHE B CA 1
ATOM 1770 C C . PHE B 1 111 ? -2.359 -15.148 -3.662 1 98.94 111 PHE B C 1
ATOM 1772 O O . PHE B 1 111 ? -2.568 -16.359 -3.736 1 98.94 111 PHE B O 1
ATOM 1779 N N . VAL B 1 112 ? -1.313 -14.648 -3.129 1 98.94 112 VAL B N 1
ATOM 1780 C CA . VAL B 1 112 ? -0.277 -15.469 -2.514 1 98.94 112 VAL B CA 1
ATOM 1781 C C . VAL B 1 112 ? 0.119 -14.875 -1.164 1 98.94 112 VAL B C 1
ATOM 1783 O O . VAL B 1 112 ? 0.19 -13.656 -1.013 1 98.94 112 VAL B O 1
ATOM 1786 N N . LEU B 1 113 ? 0.324 -15.703 -0.217 1 98.88 113 LEU B N 1
ATOM 1787 C CA . LEU B 1 113 ? 0.942 -15.258 1.029 1 98.88 113 LEU B CA 1
ATOM 1788 C C . LEU B 1 113 ? 2.463 -15.289 0.922 1 98.88 113 LEU B C 1
ATOM 1790 O O . LEU B 1 113 ? 3.045 -16.312 0.571 1 98.88 113 LEU B O 1
ATOM 1794 N N . ASP B 1 114 ? 3.07 -14.188 1.188 1 98.75 114 ASP B N 1
ATOM 1795 C CA . ASP B 1 114 ? 4.531 -14.148 1.193 1 98.75 114 ASP B CA 1
ATOM 1796 C C . ASP B 1 114 ? 5.094 -14.898 2.396 1 98.75 114 ASP B C 1
ATOM 1798 O O . ASP B 1 114 ? 4.344 -15.469 3.189 1 98.75 114 ASP B O 1
ATOM 1802 N N . PR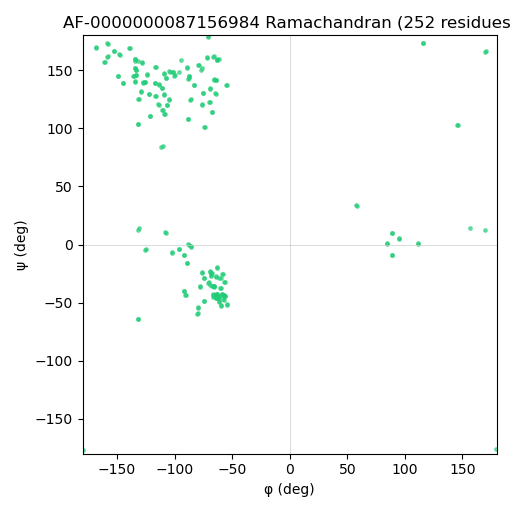O B 1 115 ? 6.379 -15.016 2.605 1 97.75 115 PRO B N 1
ATOM 1803 C CA . PRO B 1 115 ? 6.965 -15.82 3.678 1 97.75 115 PRO B CA 1
ATOM 1804 C C . PRO B 1 115 ? 6.504 -15.383 5.066 1 97.75 115 PRO B C 1
ATOM 1806 O O . PRO B 1 115 ? 6.508 -16.188 6.004 1 97.75 115 PRO B O 1
ATOM 1809 N N . ASP B 1 116 ? 6.098 -14.102 5.227 1 98.06 116 ASP B N 1
ATOM 1810 C CA . ASP B 1 116 ? 5.656 -13.578 6.516 1 98.06 116 ASP B CA 1
ATOM 1811 C C . ASP B 1 116 ? 4.133 -13.625 6.633 1 98.06 116 ASP B C 1
ATOM 1813 O O . ASP B 1 116 ? 3.572 -13.25 7.664 1 98.06 116 ASP B O 1
ATOM 1817 N N . GLY B 1 117 ? 3.508 -14.047 5.559 1 98.25 117 GLY B N 1
ATOM 1818 C CA . GLY B 1 117 ? 2.059 -14.164 5.621 1 98.25 117 GLY B CA 1
ATOM 1819 C C . GLY B 1 117 ? 1.337 -12.938 5.09 1 98.25 117 GLY B C 1
ATOM 1820 O O . GLY B 1 117 ? 0.119 -12.82 5.238 1 98.25 117 GLY B O 1
ATOM 1821 N N . HIS B 1 118 ? 2.025 -11.984 4.559 1 98.5 118 HIS B N 1
ATOM 1822 C CA . HIS B 1 118 ? 1.36 -10.875 3.881 1 98.5 118 HIS B CA 1
ATOM 1823 C C . HIS B 1 118 ? 0.63 -11.359 2.631 1 98.5 118 HIS B C 1
ATOM 1825 O O . HIS B 1 118 ? 1.127 -12.227 1.913 1 98.5 118 HIS B O 1
ATOM 1831 N N . ASN B 1 119 ? -0.533 -10.758 2.4 1 98.62 119 ASN B N 1
ATOM 1832 C CA . ASN B 1 119 ? -1.334 -11.109 1.23 1 98.62 119 ASN B CA 1
ATOM 1833 C C . ASN B 1 119 ? -0.94 -10.273 0.015 1 98.62 119 ASN B C 1
ATOM 1835 O O . ASN B 1 119 ? -1.261 -9.086 -0.059 1 98.62 119 ASN B O 1
ATOM 1839 N N . ILE B 1 120 ? -0.29 -10.883 -0.948 1 98.94 120 ILE B N 1
ATOM 1840 C CA . ILE B 1 120 ? 0.181 -10.203 -2.152 1 98.94 120 ILE B CA 1
ATOM 1841 C C . ILE B 1 120 ? -0.649 -10.648 -3.354 1 98.94 120 ILE B C 1
ATOM 1843 O O . ILE B 1 120 ? -0.797 -11.852 -3.602 1 98.94 120 ILE B O 1
ATOM 1847 N N . GLU B 1 121 ? -1.104 -9.656 -4.043 1 98.94 121 GLU B N 1
ATOM 1848 C CA . GLU B 1 121 ? -2.043 -9.914 -5.133 1 98.94 121 GLU B CA 1
ATOM 1849 C C . GLU B 1 121 ? -1.555 -9.297 -6.438 1 98.94 121 GLU B C 1
ATOM 1851 O O . GLU B 1 121 ? -0.977 -8.211 -6.438 1 98.94 121 GLU B O 1
ATOM 1856 N N . ALA B 1 122 ? -1.735 -10 -7.488 1 98.94 122 ALA B N 1
ATOM 1857 C CA . ALA B 1 122 ? -1.762 -9.414 -8.828 1 98.94 122 ALA B CA 1
ATOM 1858 C C . ALA B 1 122 ? -3.18 -9.398 -9.391 1 98.94 122 ALA B C 1
ATOM 1860 O O . ALA B 1 122 ? -3.932 -10.359 -9.219 1 98.94 122 ALA B O 1
ATOM 1861 N N . VAL B 1 123 ? -3.521 -8.352 -10.125 1 98.94 123 VAL B N 1
ATOM 1862 C CA . VAL B 1 123 ? -4.895 -8.25 -10.609 1 98.94 123 VAL B CA 1
ATOM 1863 C C . VAL B 1 123 ? -4.91 -7.609 -11.992 1 98.94 123 VAL B C 1
ATOM 1865 O O . VAL B 1 123 ? -4.156 -6.668 -12.258 1 98.94 123 VAL B O 1
ATOM 1868 N N . CYS B 1 124 ? -5.699 -8.086 -12.859 1 98.75 124 CYS B N 1
ATOM 1869 C CA . CYS B 1 124 ? -6.02 -7.531 -14.164 1 98.75 124 CYS B CA 1
ATOM 1870 C C . CYS B 1 124 ? -7.488 -7.148 -14.25 1 98.75 124 CYS B C 1
ATOM 1872 O O . CYS B 1 124 ? -8.367 -7.977 -14.016 1 98.75 124 CYS B O 1
ATOM 1874 N N . HIS B 1 125 ? -7.777 -5.934 -14.648 1 98.06 125 HIS B N 1
ATOM 1875 C CA . HIS B 1 125 ? -9.148 -5.438 -14.664 1 98.06 125 HIS B CA 1
ATOM 1876 C C . HIS B 1 125 ? -9.727 -5.453 -16.078 1 98.06 125 HIS B C 1
ATOM 1878 O O . HIS B 1 125 ? -10.898 -5.121 -16.281 1 98.06 125 HIS B O 1
ATOM 1884 N N . THR B 1 126 ? -8.914 -5.754 -17.031 1 96.69 126 THR B N 1
ATOM 1885 C CA . THR B 1 126 ? -9.328 -5.609 -18.422 1 96.69 126 THR B CA 1
ATOM 1886 C C . THR B 1 126 ? -10.016 -6.879 -18.906 1 96.69 126 THR B C 1
ATOM 1888 O O . THR B 1 126 ? -9.633 -7.988 -18.531 1 96.69 126 THR B O 1
ATOM 1891 N N . PRO B 1 127 ? -11.062 -6.668 -19.75 1 94.38 127 PRO B N 1
ATOM 1892 C CA . PRO B 1 127 ? -11.703 -7.844 -20.344 1 94.38 127 PRO B CA 1
ATOM 1893 C C . PRO B 1 127 ? -10.766 -8.617 -21.266 1 94.38 127 PRO B C 1
ATOM 1895 O O . PRO B 1 127 ? -9.898 -8.023 -21.906 1 94.38 127 PRO B O 1
ATOM 1898 N N . GLU B 1 128 ? -10.852 -10.008 -21.234 1 89.31 128 GLU B N 1
ATOM 1899 C CA . GLU B 1 128 ? -10.125 -10.852 -22.188 1 89.31 128 GLU B CA 1
ATOM 1900 C C . GLU B 1 128 ? -11 -11.992 -22.703 1 89.31 128 GLU B C 1
ATOM 1902 O O . GLU B 1 128 ? -11.891 -12.469 -21.984 1 89.31 128 GLU B O 1
#